Protein AF-A0A9P7K702-F1 (afdb_monomer_lite)

Secondary structure (DSSP, 8-state):
---------------------PPPB-BGGGTTBPPGGGPEEPTTSBEESSHHHHBGGGT--BS-B---SPPPPTT-S----TTSS--PPTTTTSSS----S-SSEEEEEEEEE-TTS-EEESSTTHHHHHHHHHHHHHHH-TT-EEEEEEE-GGGG--SSTTTTT---TTHHHHHHHSHHHHHHHHHHHHHHHHHTT-SEEEEE-TTTT-GGGT--TTHHHHHHHHHHHHHHHHHHHHHHH-SPPPEEEEEEESSHHHHTTS-HHHHHHHSSEEEEE---

Radius of gyration: 26.75 Å; chains: 1; bounding box: 120×47×66 Å

Structure (mmCIF, N/CA/C/O backbone):
data_AF-A0A9P7K702-F1
#
_entry.id   AF-A0A9P7K702-F1
#
loop_
_atom_site.group_PDB
_atom_site.id
_atom_site.type_symbol
_atom_site.label_atom_id
_atom_site.label_alt_id
_atom_site.label_comp_id
_atom_site.label_asym_id
_atom_site.label_entity_id
_atom_site.label_seq_id
_atom_site.pdbx_PDB_ins_code
_atom_site.Cartn_x
_atom_site.Cartn_y
_atom_site.Cartn_z
_atom_site.occupancy
_atom_site.B_iso_or_equiv
_atom_site.auth_seq_id
_atom_site.auth_comp_id
_atom_site.auth_asym_id
_atom_site.auth_atom_id
_atom_site.pdbx_PDB_model_num
ATOM 1 N N . MET A 1 1 ? 81.700 21.783 -41.328 1.00 36.28 1 MET A N 1
ATOM 2 C CA . MET A 1 1 ? 81.036 23.041 -41.747 1.00 36.28 1 MET A CA 1
ATOM 3 C C . MET A 1 1 ? 79.582 22.697 -42.066 1.00 36.28 1 MET A C 1
ATOM 5 O O . MET A 1 1 ? 79.366 21.960 -43.009 1.00 36.28 1 MET A O 1
ATOM 9 N N . MET A 1 2 ? 78.640 22.872 -41.128 1.00 37.50 2 MET A N 1
ATOM 10 C CA . MET A 1 2 ? 77.772 24.065 -40.973 1.00 37.50 2 MET A CA 1
ATOM 11 C C . MET A 1 2 ? 76.868 24.235 -42.215 1.00 37.50 2 MET A C 1
ATOM 13 O O . MET A 1 2 ? 77.395 24.458 -43.297 1.00 37.50 2 MET A O 1
ATOM 17 N N . LYS A 1 3 ? 75.534 24.097 -42.151 1.00 35.38 3 LYS A N 1
ATOM 18 C CA . LYS A 1 3 ? 74.563 25.032 -41.534 1.00 35.38 3 LYS A CA 1
ATOM 19 C C . LYS A 1 3 ? 73.167 24.363 -41.419 1.00 35.38 3 LYS A C 1
ATOM 21 O O . LYS A 1 3 ? 72.758 23.684 -42.350 1.00 35.38 3 LYS A O 1
ATOM 26 N N . SER A 1 4 ? 72.535 24.406 -40.236 1.00 37.56 4 SER A N 1
ATOM 27 C CA . SER A 1 4 ? 71.317 25.198 -39.897 1.00 37.56 4 SER A CA 1
ATOM 28 C C . SER A 1 4 ? 70.013 24.641 -40.505 1.00 37.56 4 SER A C 1
ATOM 30 O O . SER A 1 4 ? 69.822 24.718 -41.708 1.00 37.56 4 SER A O 1
ATOM 32 N N . LEU A 1 5 ? 69.156 23.918 -39.770 1.00 42.66 5 LEU A N 1
ATOM 33 C CA . LEU A 1 5 ? 68.220 24.356 -38.710 1.00 42.66 5 LEU A CA 1
ATOM 34 C C . LEU A 1 5 ? 67.201 25.400 -39.211 1.00 42.66 5 LEU A C 1
ATOM 36 O O . LEU A 1 5 ? 67.592 26.540 -39.405 1.00 42.66 5 LEU A O 1
ATOM 40 N N . PHE A 1 6 ? 65.938 24.996 -39.414 1.00 36.97 6 PHE A N 1
ATOM 41 C CA . PHE A 1 6 ? 64.703 25.661 -38.946 1.00 36.97 6 PHE A CA 1
ATOM 42 C C . PHE A 1 6 ? 63.485 24.821 -39.380 1.00 36.97 6 PHE A C 1
ATOM 44 O O . PHE A 1 6 ? 63.024 24.884 -40.517 1.00 36.97 6 PHE A O 1
ATOM 51 N N . ALA A 1 7 ? 62.992 23.989 -38.459 1.00 39.09 7 ALA A N 1
ATOM 52 C CA . ALA A 1 7 ? 61.723 23.284 -38.592 1.00 39.09 7 ALA A CA 1
ATOM 53 C C . ALA A 1 7 ? 60.578 24.235 -38.217 1.00 39.09 7 ALA A C 1
ATOM 55 O O . ALA A 1 7 ? 60.608 24.876 -37.166 1.00 39.09 7 ALA A O 1
ATOM 56 N N . VAL A 1 8 ? 59.575 24.318 -39.087 1.00 39.53 8 VAL A N 1
ATOM 57 C CA . VAL A 1 8 ? 58.324 25.044 -38.858 1.00 39.53 8 VAL A CA 1
ATOM 58 C C . VAL A 1 8 ? 57.513 24.271 -37.818 1.00 39.53 8 VAL A C 1
ATOM 60 O O . VAL A 1 8 ? 56.942 23.224 -38.115 1.00 39.53 8 VAL A O 1
ATOM 63 N N . ILE A 1 9 ? 57.485 24.765 -36.580 1.00 39.78 9 ILE A N 1
ATOM 64 C CA . ILE A 1 9 ? 56.605 24.252 -35.526 1.00 39.78 9 ILE A CA 1
ATOM 65 C C . ILE A 1 9 ? 55.215 24.846 -35.766 1.00 39.78 9 ILE A C 1
ATOM 67 O O . ILE A 1 9 ? 54.954 26.001 -35.435 1.00 39.78 9 ILE A O 1
ATOM 71 N N . TYR A 1 10 ? 54.319 24.054 -36.355 1.00 38.09 10 TYR A N 1
ATOM 72 C CA . TYR A 1 10 ? 52.887 24.338 -36.351 1.00 38.09 10 TYR A CA 1
ATOM 73 C C . TYR A 1 10 ? 52.336 23.906 -34.986 1.00 38.09 10 TYR A C 1
ATOM 75 O O . TYR A 1 10 ? 52.160 22.720 -34.710 1.00 38.09 10 TYR A O 1
ATOM 83 N N . LEU A 1 11 ? 52.121 24.874 -34.096 1.00 37.69 11 LEU A N 1
ATOM 84 C CA . LEU A 1 11 ? 51.461 24.668 -32.809 1.00 37.69 11 LEU A CA 1
ATOM 85 C C . LEU A 1 11 ? 49.967 24.403 -33.063 1.00 37.69 11 LEU A C 1
ATOM 87 O O . LEU A 1 11 ? 49.148 25.318 -33.074 1.00 37.69 11 LEU A O 1
ATOM 91 N N . LEU A 1 12 ? 49.600 23.137 -33.281 1.00 41.53 12 LEU A N 1
ATOM 92 C CA . LEU A 1 12 ? 48.217 22.690 -33.128 1.00 41.53 12 LEU A CA 1
ATOM 93 C C . LEU A 1 12 ? 47.910 22.647 -31.631 1.00 41.53 12 LEU A C 1
ATOM 95 O O . LEU A 1 12 ? 48.104 21.637 -30.956 1.00 41.53 12 LEU A O 1
ATOM 99 N N . ALA A 1 13 ? 47.447 23.778 -31.104 1.00 45.06 13 ALA A N 1
ATOM 100 C CA . ALA A 1 13 ? 46.747 23.808 -29.836 1.00 45.06 13 ALA A CA 1
ATOM 101 C C . ALA A 1 13 ? 45.477 22.959 -29.988 1.00 45.06 13 ALA A C 1
ATOM 103 O O . ALA A 1 13 ? 44.459 23.420 -30.502 1.00 45.06 13 ALA A O 1
ATOM 104 N N . VAL A 1 14 ? 45.542 21.696 -29.561 1.00 51.34 14 VAL A N 1
ATOM 105 C CA . VAL A 1 14 ? 44.352 20.877 -29.329 1.00 51.34 14 VAL A CA 1
ATOM 106 C C . VAL A 1 14 ? 43.670 21.467 -28.101 1.00 51.34 14 VAL A C 1
ATOM 108 O O . VAL A 1 14 ? 43.872 21.030 -26.969 1.00 51.34 14 VAL A O 1
ATOM 111 N N . GLY A 1 15 ? 42.893 22.525 -28.323 1.00 42.03 15 GLY A N 1
ATOM 112 C CA . GLY A 1 15 ? 41.894 22.952 -27.368 1.00 42.03 15 GLY A CA 1
ATOM 113 C C . GLY A 1 15 ? 40.990 21.755 -27.125 1.00 42.03 15 GLY A C 1
ATOM 114 O O . GLY A 1 15 ? 40.284 21.310 -28.029 1.0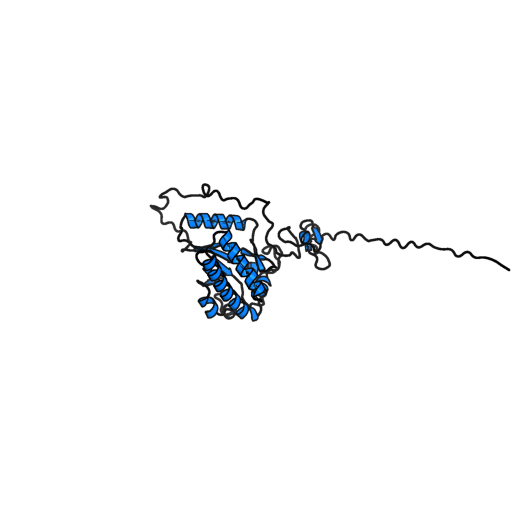0 42.03 15 GLY A O 1
ATOM 115 N N . ARG A 1 16 ? 41.023 21.201 -25.910 1.00 46.41 16 ARG A N 1
ATOM 116 C CA . ARG A 1 16 ? 39.915 20.389 -25.422 1.00 46.41 16 ARG A CA 1
ATOM 117 C C . ARG A 1 16 ? 38.706 21.313 -25.409 1.00 46.41 16 ARG A C 1
ATOM 119 O O . ARG A 1 16 ? 38.486 22.038 -24.444 1.00 46.41 16 ARG A O 1
ATOM 126 N N . VAL A 1 17 ? 37.947 21.307 -26.499 1.00 40.53 17 VAL A N 1
ATOM 127 C CA . VAL A 1 17 ? 36.558 21.738 -26.470 1.00 40.53 17 VAL A CA 1
ATOM 128 C C . VAL A 1 17 ? 35.892 20.753 -25.522 1.00 40.53 17 VAL A C 1
ATOM 130 O O . VAL A 1 17 ? 35.558 19.630 -25.893 1.00 40.53 17 VAL A O 1
ATOM 133 N N . VAL A 1 18 ? 35.779 21.144 -24.255 1.00 42.91 18 VAL A N 1
ATOM 134 C CA . VAL A 1 18 ? 34.755 20.585 -23.388 1.00 42.91 18 VAL A CA 1
ATOM 135 C C . VAL A 1 18 ? 33.464 21.019 -24.060 1.00 42.91 18 VAL A C 1
ATOM 137 O O . VAL A 1 18 ? 33.027 22.156 -23.904 1.00 42.91 18 VAL A O 1
ATOM 140 N N . LEU A 1 19 ? 32.913 20.148 -24.908 1.00 41.84 19 LEU A N 1
ATOM 141 C CA . LEU A 1 19 ? 31.523 20.250 -25.306 1.00 41.84 19 LEU A CA 1
ATOM 142 C C . LEU A 1 19 ? 30.761 20.175 -23.989 1.00 41.84 19 LEU A C 1
ATOM 144 O O . LEU A 1 19 ? 30.583 19.093 -23.433 1.00 41.84 19 LEU A O 1
ATOM 148 N N . ALA A 1 20 ? 30.390 21.333 -23.444 1.00 41.97 20 ALA A N 1
ATOM 149 C CA . ALA A 1 20 ? 29.333 21.399 -22.463 1.00 41.97 20 ALA A CA 1
ATOM 150 C C . ALA A 1 20 ? 28.152 20.711 -23.145 1.00 41.97 20 ALA A C 1
ATOM 152 O O . ALA A 1 20 ? 27.605 21.242 -24.114 1.00 41.97 20 ALA A O 1
ATOM 153 N N . GLN A 1 21 ? 27.854 19.473 -22.741 1.00 52.69 21 GLN A N 1
ATOM 154 C CA . GLN A 1 21 ? 26.647 18.796 -23.181 1.00 52.69 21 GLN A CA 1
ATOM 155 C C . GLN A 1 21 ? 25.519 19.764 -22.864 1.00 52.69 21 GLN A C 1
ATOM 157 O O . GLN A 1 21 ? 25.286 20.077 -21.696 1.00 52.69 21 GLN A O 1
ATOM 162 N N . ILE A 1 22 ? 24.882 20.296 -23.909 1.00 55.50 22 ILE A N 1
ATOM 163 C CA . ILE A 1 22 ? 23.642 21.043 -23.754 1.00 55.50 22 ILE A CA 1
ATOM 164 C C . ILE A 1 22 ? 22.759 20.124 -22.911 1.00 55.50 22 ILE A C 1
ATOM 166 O O . ILE A 1 22 ? 22.589 18.966 -23.314 1.00 55.50 22 ILE A O 1
ATOM 170 N N . PRO A 1 23 ? 22.290 20.560 -21.728 1.00 60.66 23 PRO A N 1
ATOM 171 C CA . PRO A 1 23 ? 21.460 19.706 -20.901 1.00 60.66 23 PRO A CA 1
ATOM 172 C C . PRO A 1 23 ? 20.298 19.249 -21.777 1.00 60.66 23 PRO A C 1
ATOM 174 O O . PRO A 1 23 ? 19.576 20.079 -22.333 1.00 60.66 23 PRO A O 1
ATOM 177 N N . ALA A 1 24 ? 20.212 17.935 -22.006 1.00 82.06 24 ALA A N 1
ATOM 178 C CA . ALA A 1 24 ? 19.225 17.383 -22.915 1.00 82.06 24 ALA A CA 1
ATOM 179 C C . ALA A 1 24 ? 17.845 17.806 -22.401 1.00 82.06 24 ALA A C 1
ATOM 181 O O . ALA A 1 24 ? 17.517 17.570 -21.234 1.00 82.06 24 ALA A O 1
ATOM 182 N N . ILE A 1 25 ? 17.090 18.505 -23.251 1.00 92.19 25 ILE A N 1
ATOM 183 C CA . ILE A 1 25 ? 15.742 18.949 -22.909 1.00 92.19 25 ILE A CA 1
ATOM 184 C C . ILE A 1 25 ? 14.807 17.761 -23.120 1.00 92.19 25 ILE A C 1
ATOM 186 O O . ILE A 1 25 ? 14.909 17.050 -24.120 1.00 92.19 25 ILE A O 1
ATOM 190 N N . CYS A 1 26 ? 13.913 17.534 -22.170 1.00 93.31 26 CYS A N 1
ATOM 191 C CA . CYS A 1 26 ? 13.022 16.384 -22.132 1.00 93.31 26 CYS A CA 1
ATOM 192 C C . CYS A 1 26 ? 11.606 16.790 -21.716 1.00 93.31 26 CYS A C 1
ATOM 194 O O . CYS A 1 26 ? 11.340 17.944 -21.375 1.00 93.31 26 CYS A O 1
ATOM 196 N N . GLY A 1 27 ? 10.694 15.820 -21.732 1.00 90.88 27 GLY A N 1
ATOM 197 C CA . GLY A 1 27 ? 9.346 15.992 -21.203 1.00 90.88 27 GLY A CA 1
ATOM 198 C C . GLY A 1 27 ? 8.515 16.973 -22.026 1.00 90.88 27 GLY A C 1
ATOM 199 O O . GLY A 1 27 ? 8.713 17.126 -23.233 1.00 90.88 27 GLY A O 1
ATOM 200 N N . SER A 1 28 ? 7.559 17.635 -21.383 1.00 91.31 28 SER A N 1
ATOM 201 C CA . SER A 1 28 ? 6.633 18.584 -22.015 1.00 91.31 28 SER A CA 1
ATOM 202 C C . SER A 1 28 ? 7.352 19.733 -22.731 1.00 91.31 28 SER A C 1
ATOM 204 O O . SER A 1 28 ? 6.930 20.148 -23.811 1.00 91.31 28 SER A O 1
ATOM 206 N N . GLN A 1 29 ? 8.501 20.161 -22.204 1.00 93.62 29 GLN A N 1
ATOM 207 C CA . GLN A 1 29 ? 9.376 21.177 -22.789 1.00 93.62 29 GLN A CA 1
ATOM 208 C C . GLN A 1 29 ? 10.023 20.718 -24.110 1.00 93.62 29 GLN A C 1
ATOM 210 O O . GLN A 1 29 ? 10.477 21.549 -24.894 1.00 93.62 29 GLN A O 1
ATOM 215 N N . ALA A 1 30 ? 10.022 19.411 -24.390 1.00 92.38 30 ALA A N 1
ATOM 216 C CA . ALA A 1 30 ? 10.542 18.801 -25.611 1.00 92.38 30 ALA A CA 1
ATOM 217 C C . ALA A 1 30 ? 9.539 17.832 -26.269 1.00 92.38 30 ALA A C 1
ATOM 219 O O . ALA A 1 30 ? 9.931 16.790 -26.790 1.00 92.38 30 ALA A O 1
ATOM 220 N N . LYS A 1 31 ? 8.234 18.155 -26.260 1.00 90.12 31 LYS A N 1
ATOM 221 C CA . LYS A 1 31 ? 7.170 17.352 -26.910 1.00 90.12 31 LYS A CA 1
ATOM 222 C C . LYS A 1 31 ? 7.142 15.875 -26.471 1.00 90.12 31 LYS A C 1
ATOM 224 O O . LYS A 1 31 ? 6.836 14.992 -27.265 1.00 90.12 31 LYS A O 1
ATOM 229 N N . GLY A 1 32 ? 7.474 15.610 -25.211 1.00 86.31 32 GLY A N 1
ATOM 230 C CA . GLY A 1 32 ? 7.523 14.266 -24.636 1.00 86.31 32 GLY A CA 1
ATOM 231 C C . GLY A 1 32 ? 8.829 13.508 -24.888 1.00 86.31 32 GLY A C 1
ATOM 232 O O . GLY A 1 32 ? 8.873 12.307 -24.638 1.00 86.31 32 GLY A O 1
ATOM 233 N N . ALA A 1 33 ? 9.891 14.164 -25.372 1.00 90.94 33 ALA A N 1
ATOM 234 C CA . ALA A 1 33 ? 11.181 13.508 -25.573 1.00 90.94 33 ALA A CA 1
ATOM 235 C C . ALA A 1 33 ? 11.726 12.909 -24.264 1.00 90.94 33 ALA A C 1
ATOM 237 O O . ALA A 1 33 ? 11.723 13.558 -23.214 1.00 90.94 33 ALA A O 1
ATOM 238 N N . LEU A 1 34 ? 12.223 11.673 -24.346 1.00 89.75 34 LEU A N 1
ATOM 239 C CA . LEU A 1 34 ? 12.889 10.996 -23.237 1.00 89.75 34 LEU A CA 1
ATOM 240 C C . LEU A 1 34 ? 14.355 11.410 -23.151 1.00 89.75 34 LEU A C 1
ATOM 242 O O . LEU A 1 34 ? 15.011 11.681 -24.157 1.00 89.75 34 LEU A O 1
ATOM 246 N N . CYS A 1 35 ? 14.894 11.365 -21.940 1.00 91.56 35 CYS A N 1
ATOM 247 C CA . CYS A 1 35 ? 16.314 11.580 -21.732 1.00 91.56 35 CYS A CA 1
ATOM 248 C C . CYS A 1 35 ? 17.180 10.451 -22.317 1.00 91.56 35 CYS A C 1
ATOM 250 O O . CYS A 1 35 ? 16.772 9.283 -22.306 1.00 91.56 35 CYS A O 1
ATOM 252 N N . PRO A 1 36 ? 18.401 10.749 -22.789 1.00 90.56 36 PRO A N 1
ATOM 253 C CA . PRO A 1 36 ? 19.360 9.719 -23.175 1.00 90.56 36 PRO A CA 1
ATOM 254 C C . PRO A 1 36 ? 19.826 8.906 -21.953 1.00 90.56 36 PRO A C 1
ATOM 256 O O . PRO A 1 36 ? 19.727 9.354 -20.812 1.00 90.56 36 PRO A O 1
ATOM 259 N N . GLY A 1 37 ? 20.336 7.693 -22.185 1.00 88.31 37 GLY A N 1
ATOM 260 C CA . GLY A 1 37 ? 21.028 6.906 -21.152 1.00 88.31 37 GLY A CA 1
ATOM 261 C C . GLY A 1 37 ? 20.189 6.526 -19.926 1.00 88.31 37 GLY A C 1
ATOM 262 O O . GLY A 1 37 ? 20.729 6.475 -18.828 1.00 88.31 37 GLY A O 1
ATOM 263 N N . ASN A 1 38 ? 18.881 6.292 -20.087 1.00 85.69 38 ASN A N 1
ATOM 264 C CA . ASN A 1 38 ? 17.972 5.936 -18.984 1.00 85.69 38 ASN A CA 1
ATOM 265 C C . ASN A 1 38 ? 17.878 6.969 -17.848 1.00 85.69 38 ASN A C 1
ATOM 267 O O . ASN A 1 38 ? 17.397 6.648 -16.768 1.00 85.69 38 ASN A O 1
ATOM 271 N N . GLN A 1 39 ? 18.258 8.222 -18.109 1.00 93.00 39 GLN A N 1
ATOM 272 C CA . GLN A 1 39 ? 18.113 9.312 -17.145 1.00 93.00 39 GLN A CA 1
ATOM 273 C C . GLN A 1 39 ? 16.644 9.714 -16.950 1.00 93.00 39 GLN A C 1
ATOM 275 O O . GLN A 1 39 ? 15.806 9.504 -17.835 1.00 93.00 39 GLN A O 1
ATOM 280 N N . CYS A 1 40 ? 16.362 10.325 -15.804 1.00 92.88 40 CYS A N 1
ATOM 281 C CA . CYS A 1 40 ? 15.061 10.879 -15.457 1.00 92.88 40 CYS A CA 1
ATOM 282 C C . CYS A 1 40 ? 14.882 12.262 -16.080 1.00 92.88 40 CYS A C 1
ATOM 284 O O . CYS A 1 40 ? 15.855 12.998 -16.272 1.00 92.88 40 CYS A O 1
ATOM 286 N N . CYS A 1 41 ? 13.631 12.631 -16.347 1.00 93.56 41 CYS A N 1
ATOM 287 C CA . CYS A 1 41 ? 13.281 13.979 -16.778 1.00 93.56 41 CYS A CA 1
ATOM 288 C C . CYS A 1 41 ? 12.704 14.779 -15.608 1.00 93.56 41 CYS A C 1
ATOM 290 O O . CYS A 1 41 ? 11.634 14.440 -15.109 1.00 93.56 41 CYS A O 1
ATOM 292 N N . SER A 1 42 ? 13.378 15.852 -15.190 1.00 93.44 42 SER A N 1
ATOM 293 C CA . SER A 1 42 ? 12.900 16.718 -14.103 1.00 93.44 42 SER A CA 1
ATOM 294 C C . SER A 1 42 ? 11.635 17.488 -14.485 1.00 93.44 42 SER A C 1
ATOM 296 O O . SER A 1 42 ? 11.320 17.641 -15.666 1.00 93.44 42 SER A O 1
ATOM 298 N N . GLN A 1 43 ? 10.954 18.083 -13.500 1.00 92.12 43 GLN A N 1
ATOM 299 C CA . GLN A 1 43 ? 9.789 18.956 -13.731 1.00 92.12 43 GLN A CA 1
ATOM 300 C C . GLN A 1 43 ? 10.066 20.145 -14.668 1.00 92.12 43 GLN A C 1
ATOM 302 O O . GLN A 1 43 ? 9.156 20.678 -15.300 1.00 92.12 43 GLN A O 1
ATOM 307 N N . PHE A 1 44 ? 11.333 20.555 -14.768 1.00 93.56 44 PHE A N 1
ATOM 308 C CA . PHE A 1 44 ? 11.773 21.688 -15.579 1.00 93.56 44 PHE A CA 1
ATOM 309 C C . PHE A 1 44 ? 12.201 21.285 -16.998 1.00 93.56 44 PHE A C 1
ATOM 311 O O . PHE A 1 44 ? 12.577 22.149 -17.784 1.00 93.56 44 PHE A O 1
ATOM 318 N N . GLY A 1 45 ? 12.130 19.994 -17.339 1.00 94.19 45 GLY A N 1
ATOM 319 C CA . GLY A 1 45 ? 12.475 19.495 -18.669 1.00 94.19 45 GLY A CA 1
ATOM 320 C C . GLY A 1 45 ? 13.970 19.292 -18.872 1.00 94.19 45 GLY A C 1
ATOM 321 O O . GLY A 1 45 ? 14.443 19.404 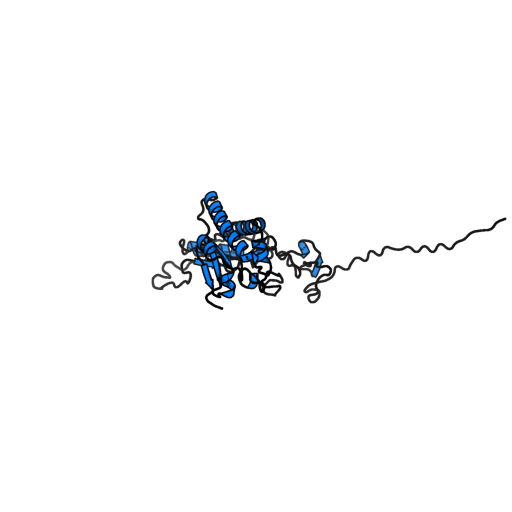-19.995 1.00 94.19 45 GLY A O 1
ATOM 322 N N . TYR A 1 46 ? 14.715 18.997 -17.804 1.00 94.75 46 TYR A N 1
ATOM 323 C CA . TYR A 1 46 ? 16.142 18.673 -17.878 1.00 94.75 46 TYR A CA 1
ATOM 324 C C . TYR A 1 46 ? 16.403 17.225 -17.496 1.00 94.75 46 TYR A C 1
ATOM 326 O O . TYR A 1 46 ? 15.757 16.706 -16.583 1.00 94.75 46 TYR A O 1
ATOM 334 N N . CYS A 1 47 ? 17.383 16.614 -18.155 1.00 95.00 47 CYS A N 1
ATOM 335 C CA . CYS A 1 47 ? 17.823 15.252 -17.888 1.00 95.00 47 CYS A CA 1
ATOM 336 C C . CYS A 1 47 ? 18.841 15.152 -16.752 1.00 95.00 47 CYS A C 1
ATOM 338 O O . CYS A 1 47 ? 19.774 15.951 -16.676 1.00 95.00 47 CYS A O 1
ATOM 340 N N . GLY A 1 48 ? 18.680 14.142 -15.895 1.00 94.06 48 GLY A N 1
ATOM 341 C CA . GLY A 1 48 ? 19.603 13.862 -14.798 1.00 94.06 48 GLY A CA 1
ATOM 342 C C . GLY A 1 48 ? 19.274 12.571 -14.054 1.00 94.06 48 GLY A C 1
ATOM 343 O O . GLY A 1 48 ? 18.279 11.905 -14.331 1.00 94.06 48 GLY A O 1
ATOM 344 N N . THR A 1 49 ? 20.143 12.194 -13.119 1.00 93.44 49 THR A N 1
ATOM 345 C CA . THR A 1 49 ? 20.033 10.943 -12.341 1.00 93.44 49 THR A CA 1
ATOM 346 C C . THR A 1 49 ? 19.893 11.180 -10.841 1.00 93.44 49 THR A C 1
ATOM 348 O O . THR A 1 49 ? 19.840 10.224 -10.071 1.00 93.44 49 THR A O 1
ATOM 351 N N . THR A 1 50 ? 19.905 12.437 -10.395 1.00 93.06 50 THR A N 1
ATOM 352 C CA . THR A 1 50 ? 19.778 12.770 -8.974 1.00 93.06 50 THR A CA 1
ATOM 353 C C . THR A 1 50 ? 18.307 12.851 -8.568 1.00 93.06 50 THR A C 1
ATOM 355 O O . THR A 1 50 ? 17.402 12.878 -9.406 1.00 93.06 50 THR A O 1
ATOM 358 N N . LYS A 1 51 ? 18.048 12.885 -7.257 1.00 91.38 51 LYS A N 1
ATOM 359 C CA . LYS A 1 51 ? 16.689 12.902 -6.698 1.00 91.38 51 LYS A CA 1
ATOM 360 C C . LYS A 1 51 ? 15.848 14.061 -7.240 1.00 91.38 51 LYS A C 1
ATOM 362 O O . LYS A 1 51 ? 14.680 13.871 -7.546 1.00 91.38 51 LYS A O 1
ATOM 367 N N . GLU A 1 52 ? 16.459 15.221 -7.457 1.00 90.12 52 GLU A N 1
ATOM 368 C CA . GLU A 1 52 ? 15.815 16.430 -7.987 1.00 90.12 52 GLU A CA 1
ATOM 369 C C . GLU A 1 52 ? 15.242 16.239 -9.400 1.00 90.12 52 GLU A C 1
ATOM 371 O O . GLU A 1 52 ? 14.344 16.970 -9.815 1.00 90.12 52 GLU A O 1
ATOM 376 N N . PHE A 1 53 ? 15.753 15.247 -10.131 1.00 92.56 53 PHE A N 1
ATOM 377 C CA . PHE A 1 53 ? 15.309 14.893 -11.474 1.00 92.56 53 PHE A CA 1
ATOM 378 C C . PHE A 1 53 ? 14.360 13.703 -11.469 1.00 92.56 53 PHE A C 1
ATOM 380 O O . PHE A 1 53 ? 13.487 13.626 -12.328 1.00 92.56 53 PHE A O 1
ATOM 387 N N . CYS A 1 54 ? 14.564 12.775 -10.535 1.00 91.31 54 CYS A N 1
ATOM 388 C CA . CYS A 1 54 ? 13.931 11.467 -10.568 1.00 91.31 54 CYS A CA 1
ATOM 389 C C . CYS A 1 54 ? 12.711 11.335 -9.661 1.00 91.31 54 CYS A C 1
ATOM 391 O O . CYS A 1 54 ? 11.845 10.535 -9.980 1.00 91.31 54 CYS A O 1
ATOM 393 N N . LEU A 1 55 ? 12.611 12.064 -8.548 1.00 90.25 55 LEU A N 1
ATOM 394 C CA . LEU A 1 55 ? 11.526 11.828 -7.593 1.00 90.25 55 LEU A CA 1
ATOM 395 C C . LEU A 1 55 ? 10.168 12.272 -8.150 1.00 90.25 55 LEU A C 1
ATOM 397 O O . LEU A 1 55 ? 10.014 13.384 -8.668 1.00 90.25 55 LEU A O 1
ATOM 401 N N . THR A 1 56 ? 9.170 11.407 -7.993 1.00 87.62 56 THR A N 1
ATOM 402 C CA . THR A 1 56 ? 7.771 11.697 -8.340 1.00 87.62 56 THR A CA 1
ATOM 403 C C . THR A 1 56 ? 7.248 12.854 -7.493 1.00 87.62 56 THR A C 1
ATOM 405 O O . THR A 1 56 ? 6.601 13.770 -8.009 1.00 87.62 56 THR A O 1
ATOM 408 N N . SER A 1 57 ? 7.663 12.911 -6.227 1.00 86.19 57 SER A N 1
ATOM 409 C CA . SER A 1 57 ? 7.368 14.010 -5.312 1.00 86.19 57 SER A CA 1
ATOM 410 C C . SER A 1 57 ? 7.942 15.362 -5.769 1.00 86.19 57 SER A C 1
ATOM 412 O O . SER A 1 57 ? 7.424 16.427 -5.424 1.00 86.19 57 SER A O 1
ATOM 414 N N . LEU A 1 58 ? 8.969 15.345 -6.623 1.00 87.19 58 LEU A N 1
ATOM 415 C CA . LEU A 1 58 ? 9.566 16.529 -7.247 1.00 87.19 58 LEU A CA 1
ATOM 416 C C . LEU A 1 58 ? 9.082 16.749 -8.688 1.00 87.19 58 LEU A C 1
ATOM 418 O O . LEU A 1 58 ? 9.692 17.515 -9.436 1.00 87.19 58 LEU A O 1
ATOM 422 N N . ARG A 1 59 ? 7.944 16.135 -9.047 1.00 87.56 59 ARG A N 1
ATOM 423 C CA . ARG A 1 59 ? 7.242 16.280 -10.332 1.00 87.56 59 ARG A CA 1
ATOM 424 C C . ARG A 1 59 ? 8.092 15.858 -11.530 1.00 87.56 59 ARG A C 1
ATOM 426 O O . ARG A 1 59 ? 8.068 16.504 -12.579 1.00 87.56 59 ARG A O 1
ATOM 433 N N . CYS A 1 60 ? 8.854 14.781 -11.367 1.00 90.38 60 CYS A N 1
ATOM 434 C CA . CYS A 1 60 ? 9.501 14.116 -12.488 1.00 90.38 60 CYS A CA 1
ATOM 435 C C . CYS A 1 60 ? 8.481 13.792 -13.604 1.00 90.38 60 CYS A C 1
ATOM 437 O O . CYS A 1 60 ? 7.332 13.450 -13.337 1.00 90.38 60 CYS A O 1
ATOM 439 N N . GLN A 1 61 ? 8.902 13.938 -14.863 1.00 88.50 61 GLN A N 1
ATOM 440 C CA . GLN A 1 61 ? 8.052 13.789 -16.051 1.00 88.50 61 GLN A CA 1
ATOM 441 C C . GLN A 1 61 ? 8.188 12.423 -16.743 1.00 88.50 61 GLN A C 1
ATOM 443 O O . GLN A 1 61 ? 7.286 12.020 -17.472 1.00 88.50 61 GLN A O 1
ATOM 448 N N . SER A 1 62 ? 9.315 11.722 -16.583 1.00 87.50 62 SER A N 1
ATOM 449 C CA . SER A 1 62 ? 9.530 10.396 -17.184 1.00 87.50 62 SER A CA 1
ATOM 450 C C . SER A 1 62 ? 10.686 9.658 -16.516 1.00 87.50 62 SER A C 1
ATOM 452 O O . SER A 1 62 ? 11.686 10.301 -16.183 1.00 87.50 62 SER A O 1
ATOM 454 N N . ARG A 1 63 ? 10.593 8.319 -16.441 1.00 86.56 63 ARG A N 1
ATOM 455 C CA . ARG A 1 63 ? 11.570 7.440 -15.761 1.00 86.56 63 ARG A CA 1
ATOM 456 C C . ARG A 1 63 ? 11.770 7.837 -14.300 1.00 86.56 63 ARG A C 1
ATOM 458 O O . ARG A 1 63 ? 12.891 7.968 -13.822 1.00 86.56 63 ARG A O 1
ATOM 465 N N . CYS A 1 64 ? 10.656 8.105 -13.641 1.00 87.56 64 CYS A N 1
ATOM 466 C CA . CYS A 1 64 ? 10.637 8.610 -12.285 1.00 87.56 64 CYS A CA 1
ATOM 467 C C . CYS A 1 64 ? 10.825 7.482 -11.284 1.00 87.56 64 CYS A C 1
ATOM 469 O O . CYS A 1 64 ? 10.388 6.363 -11.525 1.00 87.56 64 CYS A O 1
ATOM 471 N N . ILE A 1 65 ? 11.442 7.828 -10.162 1.00 88.88 65 ILE A N 1
ATOM 472 C CA . ILE A 1 65 ? 11.450 7.032 -8.950 1.00 88.88 65 ILE A CA 1
ATOM 473 C C . ILE A 1 65 ? 10.179 7.382 -8.185 1.00 88.88 65 ILE A C 1
ATOM 475 O O . ILE A 1 65 ? 9.980 8.548 -7.817 1.00 88.88 65 ILE A O 1
ATOM 479 N N . ASN A 1 66 ? 9.305 6.403 -7.957 1.00 87.00 66 ASN A N 1
ATOM 480 C CA . ASN A 1 66 ? 8.119 6.651 -7.144 1.00 87.00 66 ASN A CA 1
ATOM 481 C C . ASN A 1 66 ? 8.467 6.705 -5.653 1.00 87.00 66 ASN A C 1
ATOM 483 O O . ASN A 1 66 ? 8.829 5.694 -5.051 1.00 87.00 66 ASN A O 1
ATOM 487 N N . ASP A 1 67 ? 8.310 7.886 -5.063 1.00 87.69 67 ASP A N 1
ATOM 488 C CA . ASP A 1 67 ? 8.440 8.170 -3.634 1.00 87.69 67 ASP A CA 1
ATOM 489 C C . ASP A 1 67 ? 7.166 8.795 -3.035 1.00 87.69 67 ASP A C 1
ATOM 491 O O . ASP A 1 67 ? 7.180 9.257 -1.894 1.00 87.69 67 ASP A O 1
ATOM 495 N N . GLY A 1 68 ? 6.064 8.772 -3.790 1.00 84.62 68 GLY A N 1
ATOM 496 C CA . GLY A 1 68 ? 4.794 9.396 -3.439 1.00 84.62 68 GLY A CA 1
ATOM 497 C C . GLY A 1 68 ? 4.550 10.733 -4.152 1.00 84.62 68 GLY A C 1
ATOM 498 O O . GLY A 1 68 ? 5.430 11.270 -4.831 1.00 84.62 68 GLY A O 1
ATOM 499 N N . PRO A 1 69 ? 3.331 11.282 -4.030 1.00 80.44 69 PRO A N 1
ATOM 500 C CA . PRO A 1 69 ? 2.964 12.554 -4.629 1.00 80.44 69 PRO A CA 1
ATOM 501 C C . PRO A 1 69 ? 3.748 13.705 -3.982 1.00 80.44 69 PRO A C 1
ATOM 503 O O . PRO A 1 69 ? 4.281 13.561 -2.877 1.00 80.44 69 PRO A O 1
ATOM 506 N N . PRO A 1 70 ? 3.818 14.875 -4.645 1.00 76.62 70 PRO A N 1
ATOM 507 C CA . PRO A 1 70 ? 4.526 16.028 -4.112 1.00 76.62 70 PRO A CA 1
ATOM 508 C C . PRO A 1 70 ? 4.096 16.367 -2.685 1.00 76.62 70 PRO A C 1
ATOM 510 O O . PRO A 1 70 ? 2.889 16.442 -2.426 1.00 76.62 70 PRO A O 1
ATOM 513 N N . PRO A 1 71 ? 5.053 16.595 -1.763 1.00 66.06 71 PRO A N 1
ATOM 514 C CA . PRO A 1 71 ? 4.716 16.940 -0.399 1.00 66.06 71 PRO A CA 1
ATOM 515 C C . PRO A 1 71 ? 3.909 18.234 -0.401 1.00 66.06 71 PRO A C 1
ATOM 517 O O . PRO A 1 71 ? 4.160 19.159 -1.186 1.00 66.06 71 PRO A O 1
ATOM 520 N N . LYS A 1 72 ? 2.954 18.322 0.524 1.00 63.62 72 LYS A N 1
ATOM 521 C CA . LYS A 1 72 ? 2.363 19.613 0.861 1.00 63.62 72 LYS A CA 1
ATOM 522 C C . LYS A 1 72 ? 3.455 20.564 1.361 1.00 63.62 72 LYS A C 1
ATOM 524 O O . LYS A 1 72 ? 4.550 20.139 1.744 1.00 63.62 72 LYS A O 1
ATOM 529 N N . LYS A 1 73 ? 3.180 21.867 1.342 1.00 61.88 73 LYS A N 1
ATOM 530 C CA . LYS A 1 73 ? 4.161 22.842 1.824 1.00 61.88 73 LYS A CA 1
ATOM 531 C C . LYS A 1 73 ? 4.426 22.577 3.325 1.00 61.88 73 LYS A C 1
ATOM 533 O O . LYS A 1 73 ? 3.563 22.032 4.017 1.00 61.88 73 LYS A O 1
ATOM 538 N N . PRO A 1 74 ? 5.630 22.881 3.847 1.00 44.94 74 PRO A N 1
ATOM 539 C CA . PRO A 1 74 ? 5.954 22.614 5.249 1.00 44.94 74 PRO A CA 1
ATOM 540 C C . PRO A 1 74 ? 4.927 23.254 6.201 1.00 44.94 74 PRO A C 1
ATOM 542 O O . PRO A 1 74 ? 4.742 24.468 6.160 1.00 44.94 74 PRO A O 1
ATOM 545 N N . GLY A 1 75 ? 4.275 22.436 7.043 1.00 59.75 75 GLY A N 1
ATOM 546 C CA . GLY A 1 75 ? 3.210 22.857 7.975 1.00 59.75 75 GLY A CA 1
ATOM 547 C C . GLY A 1 75 ? 1.826 22.221 7.751 1.00 59.75 75 GLY A C 1
ATOM 548 O O . GLY A 1 75 ? 0.929 22.432 8.562 1.00 59.75 75 GLY A O 1
ATOM 549 N N . ASP A 1 76 ? 1.650 21.407 6.707 1.00 59.69 76 ASP A N 1
ATOM 550 C CA . ASP A 1 76 ? 0.319 21.088 6.164 1.00 59.69 76 ASP A CA 1
ATOM 551 C C . ASP A 1 76 ? -0.227 19.666 6.461 1.00 59.69 76 ASP A C 1
ATOM 553 O O . ASP A 1 76 ? -0.852 19.037 5.602 1.00 59.69 76 ASP A O 1
ATOM 557 N N . ILE A 1 77 ? -0.105 19.161 7.693 1.00 58.69 77 ILE A N 1
ATOM 558 C CA . ILE A 1 77 ? -1.235 18.383 8.242 1.00 58.69 77 ILE A CA 1
ATOM 559 C C . ILE A 1 77 ? -1.955 19.351 9.176 1.00 58.69 77 ILE A C 1
ATOM 561 O O . ILE A 1 77 ? -1.505 19.530 10.310 1.00 58.69 77 ILE A O 1
ATOM 565 N N . PRO A 1 78 ? -3.024 20.030 8.715 1.00 57.25 78 PRO A N 1
ATOM 566 C CA . PRO A 1 78 ? -3.794 20.896 9.587 1.00 57.25 78 PRO A CA 1
ATOM 567 C C . PRO A 1 78 ? -4.237 20.084 10.799 1.00 57.25 78 PRO A C 1
ATOM 569 O O . PRO A 1 78 ? -4.769 18.982 10.648 1.00 57.25 78 PRO A O 1
ATOM 572 N N . VAL A 1 79 ? -4.065 20.632 12.002 1.00 67.62 79 VAL A N 1
ATOM 573 C CA . VAL A 1 79 ? -4.896 20.197 13.125 1.00 67.62 79 VAL A CA 1
ATOM 574 C C . VAL A 1 79 ? -6.329 20.424 12.663 1.00 67.62 79 VAL A C 1
ATOM 576 O O . VAL A 1 79 ? -6.748 21.563 12.448 1.00 67.62 79 VAL A O 1
ATOM 579 N N . ILE A 1 80 ? -7.047 19.337 12.396 1.00 67.62 80 ILE A N 1
ATOM 580 C CA . ILE A 1 80 ? -8.416 19.424 11.905 1.00 67.62 80 ILE A CA 1
ATOM 581 C C . ILE A 1 80 ? -9.232 20.026 13.041 1.00 67.62 80 ILE A C 1
ATOM 583 O O . ILE A 1 80 ? -9.398 19.408 14.090 1.00 67.62 80 ILE A O 1
ATOM 587 N N . ASP A 1 81 ? -9.726 21.244 12.835 1.00 73.88 81 ASP A N 1
ATOM 588 C CA . ASP A 1 81 ? -10.694 21.857 13.732 1.00 73.88 81 ASP A CA 1
ATOM 589 C C . ASP A 1 81 ? -12.030 21.126 13.573 1.00 73.88 81 ASP A C 1
ATOM 591 O O . ASP A 1 81 ? -12.858 21.432 12.711 1.00 73.88 81 ASP A O 1
ATOM 595 N N . GLU A 1 82 ? -12.236 20.110 14.403 1.00 72.00 82 GLU A N 1
ATOM 596 C CA . GLU A 1 82 ? -13.412 19.251 14.330 1.00 72.00 82 GLU A CA 1
ATOM 597 C C . GLU A 1 82 ? -14.714 19.964 14.753 1.00 72.00 82 GLU A C 1
ATOM 599 O O . GLU A 1 82 ? -15.798 19.367 14.685 1.00 72.00 82 GLU A O 1
ATOM 604 N N . SER A 1 83 ? -14.646 21.227 15.200 1.00 72.56 83 SER A N 1
ATOM 605 C CA . SER A 1 83 ? -15.831 22.077 15.377 1.00 72.56 83 SER A CA 1
ATOM 606 C C . SER A 1 83 ? -16.447 22.491 14.036 1.00 72.56 83 SER A C 1
ATOM 608 O O . SER A 1 83 ? -17.653 22.712 13.962 1.00 72.56 83 SER A O 1
ATOM 610 N N . LYS A 1 84 ? -15.641 22.518 12.966 1.00 69.31 84 LYS A N 1
ATOM 611 C CA . LYS A 1 84 ? -16.054 22.887 11.603 1.00 69.31 84 LYS A CA 1
ATOM 612 C C . LYS A 1 84 ? -16.541 21.708 10.765 1.00 69.31 84 LYS A C 1
ATOM 614 O O . LYS A 1 84 ? -17.017 21.910 9.650 1.00 69.31 84 LYS A O 1
ATOM 619 N N . LEU A 1 85 ? -16.418 20.478 11.266 1.00 70.56 85 LEU A N 1
ATOM 620 C CA . LEU A 1 85 ? -17.003 19.313 10.606 1.00 70.56 85 LEU A CA 1
ATOM 621 C C . LEU A 1 85 ? -18.530 19.424 10.651 1.00 70.56 85 LEU A C 1
ATOM 623 O O . LEU A 1 85 ? -19.099 19.684 11.711 1.00 70.56 85 LEU A O 1
ATOM 627 N N . PHE A 1 86 ? -19.192 19.208 9.510 1.00 72.12 86 PHE A N 1
ATOM 628 C CA . PHE A 1 86 ? -20.652 19.235 9.432 1.00 72.12 86 PHE A CA 1
ATOM 629 C C . PHE A 1 86 ? -21.257 18.241 10.428 1.00 72.12 86 PHE A C 1
ATOM 631 O O . PHE A 1 86 ? -20.928 17.049 10.422 1.00 72.12 86 PHE A O 1
ATOM 638 N N . ARG A 1 87 ? -22.167 18.748 11.263 1.00 68.81 87 ARG A N 1
ATOM 639 C CA . ARG A 1 87 ? -22.984 17.952 12.175 1.00 68.81 87 ARG A CA 1
ATOM 640 C C . ARG A 1 87 ? -24.450 18.179 11.829 1.00 68.81 87 ARG A C 1
ATOM 642 O O . ARG A 1 87 ? -24.891 19.330 11.854 1.00 68.81 87 ARG A O 1
ATOM 649 N N . PRO A 1 88 ? -25.216 17.124 11.526 1.00 67.75 88 PRO A N 1
ATOM 650 C CA . PRO A 1 88 ? -26.656 17.274 11.417 1.00 67.75 88 PRO A CA 1
ATOM 651 C C . PRO A 1 88 ? -27.231 17.713 12.782 1.00 67.75 88 PRO A C 1
ATOM 653 O O . PRO A 1 88 ? -26.738 17.256 13.818 1.00 67.75 88 PRO A O 1
ATOM 656 N N . PRO A 1 89 ? -28.257 18.586 12.816 1.00 79.94 89 PRO A N 1
ATOM 657 C CA . PRO A 1 89 ? -28.947 18.962 14.050 1.00 79.94 89 PRO A CA 1
ATOM 658 C C . PRO A 1 89 ? -29.388 17.752 14.886 1.00 79.94 89 PRO A C 1
ATOM 660 O O . PRO A 1 89 ? -29.733 16.696 14.343 1.00 79.94 89 PRO A O 1
ATOM 663 N N . ALA A 1 90 ? -29.434 17.907 16.210 1.00 74.81 90 ALA A N 1
ATOM 664 C CA . ALA A 1 90 ? -29.953 16.866 17.092 1.00 74.81 90 ALA A CA 1
ATOM 665 C C . ALA A 1 90 ? -31.382 16.478 16.670 1.00 74.81 90 ALA A C 1
ATOM 667 O O . ALA A 1 90 ? -32.234 17.335 16.445 1.00 74.81 90 ALA A O 1
ATOM 668 N N . GLY A 1 91 ? -31.627 15.179 16.515 1.00 71.00 91 GLY A N 1
ATOM 669 C CA . GLY A 1 91 ? -32.924 14.664 16.083 1.00 71.00 91 GLY A CA 1
ATOM 670 C C . GLY A 1 91 ? -33.216 14.734 14.580 1.00 71.00 91 GLY A C 1
ATOM 671 O O . GLY A 1 91 ? -34.312 14.353 14.174 1.00 71.00 91 GLY A O 1
ATOM 672 N N . THR A 1 92 ? -32.245 15.124 13.738 1.00 70.19 92 THR A N 1
ATOM 673 C CA . THR A 1 92 ? -32.365 15.103 12.257 1.00 70.19 92 THR A CA 1
ATOM 674 C C . THR A 1 92 ? -32.867 13.761 11.710 1.00 70.19 92 THR A C 1
ATOM 676 O O . THR A 1 92 ? -33.528 13.715 10.671 1.00 70.19 92 THR A O 1
ATOM 679 N N . PHE A 1 93 ? -32.585 12.667 12.420 1.00 63.44 93 PHE A N 1
ATOM 680 C CA . PHE A 1 93 ? -32.957 11.307 12.032 1.00 63.44 93 PHE A CA 1
ATOM 681 C C . PHE A 1 93 ? -34.098 10.714 12.878 1.00 63.44 93 PHE A C 1
ATOM 683 O O . PHE A 1 93 ? -34.407 9.541 12.733 1.00 63.44 93 PHE A O 1
ATOM 690 N N . ASN A 1 94 ? -34.772 11.494 13.732 1.00 74.94 94 ASN A N 1
ATOM 691 C CA . ASN A 1 94 ? -35.819 10.966 14.624 1.00 74.94 94 ASN A CA 1
ATOM 692 C C . ASN A 1 94 ? -37.060 10.448 13.876 1.00 74.94 94 ASN A C 1
ATOM 694 O O . ASN A 1 94 ? -37.755 9.570 14.376 1.00 74.94 94 ASN A O 1
ATOM 698 N N . SER A 1 95 ? -37.342 10.983 12.684 1.00 65.75 95 SER A N 1
ATOM 699 C CA . SER A 1 95 ? -38.460 10.576 11.814 1.00 65.75 95 SER A CA 1
ATOM 700 C C . SER A 1 95 ? -38.005 10.032 10.455 1.00 65.75 95 SER A C 1
ATOM 702 O O . SER A 1 95 ? -38.827 9.749 9.585 1.00 65.75 95 SER A O 1
ATOM 704 N N . LYS A 1 96 ? -36.690 9.885 10.256 1.00 54.91 96 LYS A N 1
ATOM 705 C CA . LYS A 1 96 ? -36.080 9.384 9.021 1.00 54.91 96 LYS A CA 1
ATOM 706 C C . LYS A 1 96 ? -35.272 8.139 9.350 1.00 54.91 96 LYS A C 1
ATOM 708 O O . LYS A 1 96 ? -34.483 8.156 10.284 1.00 54.91 96 LYS A O 1
ATOM 713 N N . LYS A 1 97 ? -35.371 7.080 8.549 1.00 50.84 97 LYS A N 1
ATOM 714 C CA . LYS A 1 97 ? -34.331 6.045 8.576 1.00 50.84 97 LYS A CA 1
ATOM 715 C C . LYS A 1 97 ? -33.108 6.614 7.860 1.00 50.84 97 LYS A C 1
ATOM 717 O O . LYS A 1 97 ? -33.156 6.818 6.651 1.00 50.84 97 LYS A O 1
ATOM 722 N N . LEU A 1 98 ? -32.039 6.917 8.596 1.00 48.41 98 LEU A N 1
ATOM 723 C CA . LEU A 1 98 ? -30.736 7.155 7.979 1.00 48.41 98 LEU A CA 1
ATOM 724 C C . LEU A 1 98 ? -30.305 5.847 7.306 1.00 48.41 98 LEU A C 1
ATOM 726 O O . LEU A 1 98 ? -29.946 4.893 7.988 1.00 48.41 98 LEU A O 1
ATOM 730 N N . ILE A 1 99 ? -30.361 5.799 5.978 1.00 45.69 99 ILE A N 1
ATOM 731 C CA . ILE A 1 99 ? -29.684 4.768 5.189 1.00 45.69 99 ILE A CA 1
ATOM 732 C C . ILE A 1 99 ? -28.370 5.397 4.729 1.00 45.69 99 ILE A C 1
ATOM 734 O O . ILE A 1 99 ? -28.270 5.941 3.635 1.00 45.69 99 ILE A O 1
ATOM 738 N N . GLY A 1 100 ? -27.381 5.410 5.620 1.00 47.06 100 GLY A N 1
ATOM 739 C CA . GLY A 1 100 ? -25.987 5.546 5.216 1.00 47.06 100 GLY A CA 1
ATOM 740 C C . GLY A 1 100 ? -25.475 4.142 4.930 1.00 47.06 100 GLY A C 1
ATOM 741 O O . GLY A 1 100 ? -25.505 3.304 5.829 1.00 47.06 100 GLY A O 1
ATOM 742 N N . TYR A 1 101 ? -25.059 3.849 3.699 1.00 42.47 101 TYR A N 1
ATOM 743 C CA . TYR A 1 101 ? -24.436 2.561 3.405 1.00 42.47 101 TYR A CA 1
ATOM 744 C C . TYR A 1 101 ? -22.981 2.585 3.882 1.00 42.47 101 TYR A C 1
ATOM 746 O O . TYR A 1 101 ? -22.067 2.880 3.127 1.00 42.47 101 TYR A O 1
ATOM 754 N N . PHE A 1 102 ? -22.795 2.296 5.163 1.00 53.00 102 PHE A N 1
ATOM 755 C CA . PHE A 1 102 ? -21.564 1.753 5.723 1.00 53.00 102 PHE A CA 1
ATOM 756 C C . PHE A 1 102 ? -22.055 0.685 6.691 1.00 53.00 102 PHE A C 1
ATOM 758 O O . PHE A 1 102 ? -22.512 1.008 7.784 1.00 53.00 102 PHE A O 1
ATOM 765 N N . SER A 1 103 ? -22.086 -0.580 6.265 1.00 47.78 103 SER A N 1
ATOM 766 C CA . SER A 1 103 ? -22.739 -1.678 7.006 1.00 47.78 103 SER A CA 1
ATOM 767 C C . SER A 1 103 ? -22.195 -1.888 8.430 1.00 47.78 103 SER A C 1
ATOM 769 O O . SER A 1 103 ? -22.807 -2.603 9.216 1.00 47.78 103 SER A O 1
ATOM 771 N N . ASN A 1 104 ? -21.062 -1.250 8.736 1.00 59.53 104 ASN A N 1
ATOM 772 C CA . ASN A 1 104 ? -20.248 -1.226 9.958 1.00 59.53 104 ASN A CA 1
ATOM 773 C C . ASN A 1 104 ? -18.798 -0.828 9.611 1.00 59.53 104 ASN A C 1
ATOM 775 O O . ASN A 1 104 ? -17.995 -0.600 10.515 1.00 59.53 104 ASN A O 1
ATOM 779 N N . TRP A 1 105 ? -18.473 -0.754 8.315 1.00 64.00 105 TRP A N 1
ATOM 780 C CA . TRP A 1 105 ? -17.142 -0.456 7.812 1.00 64.00 105 TRP A CA 1
ATOM 781 C C . TRP A 1 105 ? -17.130 0.639 6.737 1.00 64.00 105 TRP A C 1
ATOM 783 O O . TRP A 1 105 ? -18.113 0.813 6.013 1.00 64.00 105 TRP A O 1
ATOM 793 N N . ALA A 1 106 ? -16.017 1.359 6.615 1.00 77.75 106 ALA A N 1
ATOM 794 C CA . ALA A 1 106 ? -15.732 2.240 5.486 1.00 77.75 106 ALA A CA 1
ATOM 795 C C . ALA A 1 106 ? -14.297 2.019 4.995 1.00 77.75 106 ALA A C 1
ATOM 797 O O . ALA A 1 106 ? -13.369 1.940 5.801 1.00 77.75 106 ALA A O 1
ATOM 798 N N . GLN A 1 107 ? -14.121 1.950 3.680 1.00 76.56 107 GLN A N 1
ATOM 799 C CA . GLN A 1 107 ? -12.827 1.739 3.041 1.00 76.56 107 GLN A CA 1
ATOM 800 C C . GLN A 1 107 ? -12.420 3.013 2.298 1.00 76.56 107 GLN A C 1
ATOM 802 O O . GLN A 1 107 ? -13.257 3.615 1.625 1.00 76.56 107 GLN A O 1
ATOM 807 N N . TYR A 1 108 ? -11.161 3.434 2.437 1.00 84.69 108 TYR A N 1
ATOM 808 C CA . TYR A 1 108 ? -10.559 4.504 1.638 1.00 84.69 108 TYR A CA 1
ATOM 809 C C . TYR A 1 108 ? -9.745 3.897 0.480 1.00 84.69 108 TYR A C 1
ATOM 811 O O . TYR A 1 108 ? -8.606 3.467 0.705 1.00 84.69 108 TYR A O 1
ATOM 819 N N . PRO A 1 109 ? -10.319 3.818 -0.733 1.00 80.12 109 PRO A N 1
ATOM 820 C CA . PRO A 1 109 ? -9.605 3.447 -1.949 1.00 80.12 109 PRO A CA 1
ATOM 821 C C . PRO A 1 109 ? -9.015 4.705 -2.625 1.00 80.12 109 PRO A C 1
ATOM 823 O O . PRO A 1 109 ? -9.751 5.639 -2.930 1.00 80.12 109 PRO A O 1
ATOM 826 N N . PHE A 1 110 ? -7.710 4.815 -2.873 1.00 88.75 110 PHE A N 1
ATOM 827 C CA . PHE A 1 110 ? -6.625 3.868 -2.593 1.00 88.75 110 PHE A CA 1
ATOM 828 C C . PHE A 1 110 ? -5.386 4.590 -2.060 1.00 88.75 110 PHE A C 1
ATOM 830 O O . PHE A 1 110 ? -5.136 5.753 -2.361 1.00 88.75 110 PHE A O 1
ATOM 837 N N . VAL A 1 111 ? -4.582 3.857 -1.296 1.00 92.19 111 VAL A N 1
ATOM 838 C CA . VAL A 1 111 ? -3.200 4.192 -0.948 1.00 92.19 111 VAL A CA 1
ATOM 839 C C . VAL A 1 111 ? -2.280 3.412 -1.885 1.00 92.19 111 VAL A C 1
ATOM 841 O O . VAL A 1 111 ? -2.564 2.274 -2.252 1.00 92.19 111 VAL A O 1
ATOM 844 N N . PHE A 1 112 ? -1.178 4.024 -2.305 1.00 92.81 112 PHE A N 1
ATOM 845 C CA . PHE A 1 112 ? -0.242 3.443 -3.266 1.00 92.81 112 PHE A CA 1
ATOM 846 C C . PHE A 1 112 ? 1.040 2.982 -2.560 1.00 92.81 112 PHE A C 1
ATOM 848 O O . PHE A 1 112 ? 1.185 3.092 -1.343 1.00 92.81 112 PHE A O 1
ATOM 855 N N . MET A 1 113 ? 1.985 2.431 -3.315 1.00 94.00 113 MET A N 1
ATOM 856 C CA . MET A 1 113 ? 3.284 1.960 -2.830 1.00 94.00 113 MET A CA 1
ATOM 857 C C . MET A 1 113 ? 4.409 2.639 -3.608 1.00 94.00 113 MET A C 1
ATOM 859 O O . MET A 1 113 ? 4.329 2.793 -4.823 1.00 94.00 113 MET A O 1
ATOM 863 N N . ALA A 1 114 ? 5.463 3.032 -2.907 1.00 92.94 114 ALA A N 1
ATOM 864 C CA . ALA A 1 114 ? 6.696 3.554 -3.479 1.00 92.94 114 ALA A CA 1
ATOM 865 C C . ALA A 1 114 ? 7.683 2.427 -3.830 1.00 92.94 114 ALA A C 1
ATOM 867 O O . ALA A 1 114 ? 7.560 1.293 -3.367 1.00 92.94 114 ALA A O 1
ATOM 868 N N . GLU A 1 115 ? 8.720 2.743 -4.607 1.00 91.19 115 GLU A N 1
ATOM 869 C CA . GLU A 1 115 ? 9.730 1.762 -5.050 1.00 91.19 115 GLU A CA 1
ATOM 870 C C . GLU A 1 115 ? 10.552 1.142 -3.914 1.00 91.19 115 GLU A C 1
ATOM 872 O O . GLU A 1 115 ? 11.156 0.077 -4.071 1.00 91.19 115 GLU A O 1
ATOM 877 N N . ASN A 1 116 ? 10.584 1.816 -2.765 1.00 93.25 116 ASN A N 1
ATOM 878 C CA . ASN A 1 116 ? 11.189 1.326 -1.530 1.00 93.25 116 ASN A CA 1
ATOM 879 C C . ASN A 1 116 ? 10.265 0.361 -0.755 1.00 93.25 116 ASN A C 1
ATOM 881 O O . ASN A 1 116 ? 10.628 -0.058 0.342 1.00 93.25 116 ASN A O 1
ATOM 885 N N . ASN A 1 117 ? 9.113 -0.011 -1.322 1.00 96.44 117 ASN A N 1
ATOM 886 C CA . ASN A 1 117 ? 8.077 -0.877 -0.756 1.00 96.44 117 ASN A CA 1
ATOM 887 C C . ASN A 1 117 ? 7.259 -0.257 0.388 1.00 96.44 117 ASN A C 1
ATOM 889 O O . ASN A 1 117 ? 6.507 -0.974 1.040 1.00 96.44 117 ASN A O 1
ATOM 893 N N . SER A 1 118 ? 7.382 1.045 0.668 1.00 96.62 118 SER A N 1
ATOM 894 C CA . SER A 1 118 ? 6.522 1.703 1.659 1.00 96.62 118 SER A CA 1
ATOM 895 C C . SER A 1 118 ? 5.224 2.204 1.038 1.00 96.62 118 SER A C 1
ATOM 897 O O . SER A 1 118 ? 5.234 2.654 -0.107 1.00 96.62 118 SER A O 1
ATOM 899 N N . VAL A 1 119 ? 4.134 2.213 1.804 1.00 95.56 119 VAL A N 1
ATOM 900 C CA . VAL A 1 119 ? 2.904 2.891 1.384 1.00 95.56 119 VAL A CA 1
ATOM 901 C C . VAL A 1 119 ? 3.096 4.405 1.294 1.00 95.56 119 VAL A C 1
ATOM 903 O O . VAL A 1 119 ? 3.782 5.011 2.122 1.00 95.56 119 VAL A O 1
ATOM 906 N N . VAL A 1 120 ? 2.477 5.004 0.285 1.00 92.00 120 VAL A N 1
ATOM 907 C CA . VAL A 1 120 ? 2.483 6.436 -0.018 1.00 92.00 120 VAL A CA 1
ATOM 908 C C . VAL A 1 120 ? 1.070 6.877 -0.402 1.00 92.00 120 VAL A C 1
ATOM 910 O O . VAL A 1 120 ? 0.299 6.055 -0.898 1.00 92.00 120 VAL A O 1
ATOM 913 N N . PRO A 1 121 ? 0.704 8.153 -0.191 1.00 89.25 121 PRO A N 1
ATOM 914 C CA . PRO A 1 121 ? -0.576 8.646 -0.685 1.00 89.25 121 PRO A CA 1
ATOM 915 C C . PRO A 1 121 ? -0.676 8.460 -2.205 1.00 89.25 121 PRO A C 1
ATOM 917 O O . PRO A 1 121 ? 0.351 8.469 -2.883 1.00 89.25 121 PRO A O 1
ATOM 920 N N . HIS A 1 122 ? -1.881 8.318 -2.751 1.00 84.88 122 HIS A N 1
ATOM 921 C CA . HIS A 1 122 ? -2.070 8.427 -4.196 1.00 84.88 122 HIS A CA 1
ATOM 922 C C . HIS A 1 122 ? -2.006 9.908 -4.602 1.00 84.88 122 HIS A C 1
ATOM 924 O O . HIS A 1 122 ? -1.319 10.275 -5.560 1.00 84.88 122 HIS A O 1
ATOM 930 N N . GLU A 1 123 ? -2.694 10.777 -3.866 1.00 81.88 123 GLU A N 1
ATOM 931 C CA . GLU A 1 123 ? -2.762 12.215 -4.095 1.00 81.88 123 GLU A CA 1
ATOM 932 C C . GLU A 1 123 ? -2.223 13.006 -2.896 1.00 81.88 123 GLU A C 1
ATOM 934 O O . GLU A 1 123 ? -2.247 12.581 -1.741 1.00 81.88 123 GLU A O 1
ATOM 939 N N . PHE A 1 124 ? -1.726 14.217 -3.152 1.00 80.25 124 PHE A N 1
ATOM 940 C CA . PHE A 1 124 ? -1.056 15.045 -2.139 1.00 80.25 124 PHE A CA 1
ATOM 941 C C . PHE A 1 124 ? -1.933 15.386 -0.914 1.00 80.25 124 PHE A C 1
ATOM 943 O O . PHE A 1 124 ? -1.417 15.797 0.126 1.00 80.25 124 PHE A O 1
ATOM 950 N N . ASN A 1 125 ? -3.257 15.291 -1.034 1.00 79.44 125 ASN A N 1
ATOM 951 C CA . ASN A 1 125 ? -4.243 15.619 -0.006 1.00 79.44 125 ASN A CA 1
ATOM 952 C C . ASN A 1 125 ? -4.841 14.394 0.704 1.00 79.44 125 ASN A C 1
ATOM 954 O O . ASN A 1 125 ? -5.542 14.599 1.700 1.00 79.44 125 ASN A O 1
ATOM 958 N N . ASP A 1 126 ? -4.524 13.166 0.286 1.00 86.38 126 ASP A N 1
ATOM 959 C CA . ASP A 1 126 ? -5.122 11.939 0.832 1.00 86.38 126 ASP A CA 1
ATOM 960 C C . ASP A 1 126 ? -4.913 11.787 2.331 1.00 86.38 126 ASP A C 1
ATOM 962 O O . ASP A 1 126 ? -5.816 11.354 3.040 1.00 86.38 126 ASP A O 1
ATOM 966 N N . GLU A 1 127 ? -3.746 12.172 2.848 1.00 87.38 127 GLU A N 1
ATOM 967 C CA . GLU A 1 127 ? -3.461 12.053 4.281 1.00 87.38 127 GLU A CA 1
ATOM 968 C C . GLU A 1 127 ? -4.409 12.914 5.127 1.00 87.38 127 GLU A C 1
ATOM 970 O O . GLU A 1 127 ? -4.930 12.469 6.149 1.00 87.38 127 GLU A O 1
ATOM 975 N N . GLU A 1 128 ? -4.680 14.145 4.683 1.00 84.44 128 GLU A N 1
ATOM 976 C CA . GLU A 1 128 ? -5.619 15.034 5.372 1.00 84.44 128 GLU A CA 1
ATOM 977 C C . GLU A 1 128 ? -7.055 14.541 5.210 1.00 84.44 128 GLU A C 1
ATOM 979 O O . GLU A 1 128 ? -7.806 14.525 6.184 1.00 84.44 128 GLU A O 1
ATOM 984 N N . LEU A 1 129 ? -7.442 14.135 3.999 1.00 85.12 129 LEU A N 1
ATOM 985 C CA . LEU A 1 129 ? -8.788 13.636 3.731 1.00 85.12 129 LEU A CA 1
ATOM 986 C C . LEU A 1 129 ? -9.080 12.362 4.525 1.00 85.12 129 LEU A C 1
ATOM 988 O O . LEU A 1 129 ? -10.138 12.275 5.144 1.00 85.12 129 LEU A O 1
ATOM 992 N N . SER A 1 130 ? -8.122 11.439 4.589 1.00 89.75 130 SER A N 1
ATOM 993 C CA . SER A 1 130 ? -8.196 10.212 5.384 1.00 89.75 130 SER A CA 1
ATOM 994 C C . SER A 1 130 ? -8.405 10.519 6.863 1.00 89.75 130 SER A C 1
ATOM 996 O O . SER A 1 130 ? -9.356 10.032 7.470 1.00 89.75 130 SER A O 1
ATOM 998 N N . LEU A 1 131 ? -7.573 11.393 7.443 1.00 89.62 131 LEU A N 1
ATOM 999 C CA . LEU A 1 131 ? -7.691 11.741 8.858 1.00 89.62 131 LEU A CA 1
ATOM 1000 C C . LEU A 1 131 ? -9.011 12.471 9.160 1.00 89.62 131 LEU A C 1
ATOM 1002 O O . LEU A 1 131 ? -9.652 12.203 10.175 1.00 89.62 131 LEU A O 1
ATOM 1006 N N . ARG A 1 132 ? -9.456 13.373 8.272 1.00 86.75 132 ARG A N 1
ATOM 1007 C CA . ARG A 1 132 ? -10.760 14.056 8.390 1.00 86.75 132 ARG A CA 1
ATOM 1008 C C . ARG A 1 132 ? -11.918 13.072 8.327 1.00 86.75 132 ARG A C 1
ATOM 1010 O O . ARG A 1 132 ? -12.847 13.193 9.124 1.00 86.75 132 ARG A O 1
ATOM 1017 N N . MET A 1 133 ? -11.861 12.128 7.392 1.00 88.19 133 MET A N 1
ATOM 1018 C CA . MET A 1 133 ? -12.869 11.091 7.217 1.00 88.19 133 MET A CA 1
ATOM 1019 C C . MET A 1 133 ? -12.966 10.219 8.469 1.00 88.19 133 MET A C 1
ATOM 1021 O O . MET A 1 133 ? -14.054 10.103 9.026 1.00 88.19 133 MET A O 1
ATOM 1025 N N . ASN A 1 134 ? -11.843 9.681 8.952 1.00 89.81 134 ASN A N 1
ATOM 1026 C CA . ASN A 1 134 ? -11.813 8.811 10.128 1.00 89.81 134 ASN A CA 1
ATOM 1027 C C . ASN A 1 134 ? -12.359 9.529 11.367 1.00 89.81 134 ASN A C 1
ATOM 1029 O O . ASN A 1 134 ? -13.327 9.068 11.971 1.00 89.81 134 ASN A O 1
ATOM 1033 N N . LYS A 1 135 ? -11.871 10.745 11.654 1.00 88.88 135 LYS A N 1
ATOM 1034 C CA . LYS A 1 135 ? -12.394 11.573 12.755 1.00 88.88 135 LYS A CA 1
ATOM 1035 C C . LYS A 1 135 ? -13.895 11.808 12.655 1.00 88.88 135 LYS A C 1
ATOM 1037 O O . LYS A 1 135 ? -14.598 11.750 13.663 1.00 88.88 135 LYS A O 1
ATOM 1042 N N . TRP A 1 136 ? -14.398 12.102 11.460 1.00 85.50 136 TRP A N 1
ATOM 1043 C CA . TRP A 1 136 ? -15.821 12.339 11.253 1.00 85.50 136 TRP A CA 1
ATOM 1044 C C . TRP A 1 136 ? -16.651 11.066 11.470 1.00 85.50 136 TRP A C 1
ATOM 1046 O O . TRP A 1 136 ? -17.630 11.109 12.216 1.00 85.50 136 TRP A O 1
ATOM 1056 N N . ILE A 1 137 ? -16.231 9.934 10.897 1.00 84.56 137 ILE A N 1
ATOM 1057 C CA . ILE A 1 137 ? -16.916 8.640 11.027 1.00 84.56 137 ILE A CA 1
ATOM 1058 C C . ILE A 1 137 ? -16.950 8.189 12.490 1.00 84.56 137 ILE A C 1
ATOM 1060 O O . ILE A 1 137 ? -18.032 7.929 13.018 1.00 84.56 137 ILE A O 1
ATOM 1064 N N . HIS A 1 138 ? -15.803 8.155 13.174 1.00 85.88 138 HIS A N 1
ATOM 1065 C CA . HIS A 1 138 ? -15.721 7.663 14.553 1.00 85.88 138 HIS A CA 1
ATOM 1066 C C . HIS A 1 138 ? -16.457 8.557 15.552 1.00 85.88 138 HIS A C 1
ATOM 1068 O O . HIS A 1 138 ? -16.961 8.067 16.559 1.00 85.88 138 HIS A O 1
ATOM 1074 N N . ARG A 1 139 ? -16.584 9.863 15.280 1.00 84.06 139 ARG A N 1
ATOM 1075 C CA . ARG A 1 139 ? -17.421 10.769 16.088 1.00 84.06 139 ARG A CA 1
ATOM 1076 C C . ARG A 1 139 ? -18.910 10.512 15.916 1.00 84.06 139 ARG A C 1
ATOM 1078 O O . ARG A 1 139 ? -19.655 10.638 16.884 1.00 84.06 139 ARG A O 1
ATOM 1085 N N . LEU A 1 140 ? -19.348 10.224 14.692 1.00 81.75 140 LEU A N 1
ATOM 1086 C CA . LEU A 1 140 ? -20.751 9.933 14.405 1.00 81.75 140 LEU A CA 1
ATOM 1087 C C . LEU A 1 140 ? -21.159 8.556 14.925 1.00 81.75 140 LEU A C 1
ATOM 1089 O O . LEU A 1 140 ? -22.262 8.399 15.444 1.00 81.75 140 LEU A O 1
ATOM 1093 N N . ASN A 1 141 ? -20.274 7.573 14.782 1.00 79.50 141 ASN A N 1
ATOM 1094 C CA . ASN A 1 141 ? -20.483 6.215 15.249 1.00 79.50 141 ASN A CA 1
ATOM 1095 C C . ASN A 1 141 ? -19.148 5.591 15.697 1.00 79.50 141 ASN A C 1
ATOM 1097 O O . ASN A 1 141 ? -18.422 5.043 14.865 1.00 79.50 141 ASN A O 1
ATOM 1101 N N . PRO A 1 142 ? -18.844 5.601 17.008 1.00 84.12 142 PRO A N 1
ATOM 1102 C CA . PRO A 1 142 ? -17.624 5.000 17.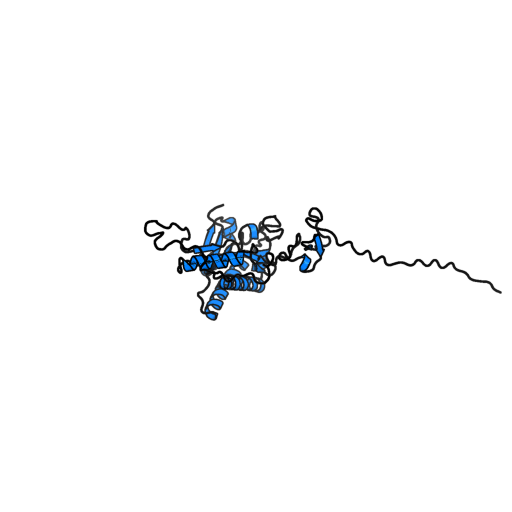553 1.00 84.12 142 PRO A CA 1
ATOM 1103 C C . PRO A 1 142 ? -17.521 3.480 17.367 1.00 84.12 142 PRO A C 1
ATOM 1105 O O . PRO A 1 142 ? -16.470 2.902 17.626 1.00 84.12 142 PRO A O 1
ATOM 1108 N N . SER A 1 143 ? -18.612 2.812 16.978 1.00 82.56 143 SER A N 1
ATOM 1109 C CA . SER A 1 143 ? -18.623 1.380 16.666 1.00 82.56 143 SER A CA 1
ATOM 1110 C C . SER A 1 143 ? -18.312 1.082 15.198 1.00 82.56 143 SER A C 1
ATOM 1112 O O . SER A 1 143 ? -18.184 -0.086 14.847 1.00 82.56 143 SER A O 1
ATOM 1114 N N . CYS A 1 144 ? -18.221 2.105 14.342 1.00 85.31 144 CYS A N 1
ATOM 1115 C CA . CYS A 1 144 ? -17.808 1.944 12.952 1.00 85.31 144 CYS A CA 1
ATOM 1116 C C . CYS A 1 144 ? -16.295 1.717 12.873 1.00 85.31 144 CYS A C 1
ATOM 1118 O O . CYS A 1 144 ? -15.533 2.285 13.653 1.00 85.31 144 CYS A O 1
ATOM 1120 N N . THR A 1 145 ? -15.876 0.913 11.907 1.00 88.31 145 THR A N 1
ATOM 1121 C CA . THR A 1 145 ? -14.476 0.600 11.627 1.00 88.31 145 THR A CA 1
ATOM 1122 C C . THR A 1 145 ? -14.070 1.208 10.292 1.00 88.31 145 THR A C 1
ATOM 1124 O O . THR A 1 145 ? -14.837 1.157 9.332 1.00 88.31 145 THR A O 1
ATOM 1127 N N . THR A 1 146 ? -12.860 1.751 10.187 1.00 93.19 146 THR A N 1
ATOM 1128 C CA . THR A 1 146 ? -12.330 2.220 8.900 1.00 93.19 146 THR A CA 1
ATOM 1129 C C . THR A 1 146 ? -11.050 1.499 8.497 1.00 93.19 146 THR A C 1
ATOM 1131 O O . THR A 1 146 ? -10.198 1.196 9.328 1.00 93.19 146 THR A O 1
ATOM 1134 N N . ALA A 1 147 ? -10.886 1.243 7.203 1.00 94.50 147 ALA A N 1
ATOM 1135 C CA . ALA A 1 147 ? -9.657 0.708 6.626 1.00 94.50 147 ALA A CA 1
ATOM 1136 C C . ALA A 1 147 ? -9.240 1.531 5.405 1.00 94.50 147 ALA A C 1
ATOM 1138 O O . ALA A 1 147 ? -10.061 2.202 4.779 1.00 94.50 147 ALA A O 1
ATOM 1139 N N . PHE A 1 148 ? -7.961 1.481 5.055 1.00 96.06 148 PHE A N 1
ATOM 1140 C CA . PHE A 1 148 ? -7.492 1.933 3.748 1.00 96.06 148 PHE A CA 1
ATOM 1141 C C . PHE A 1 148 ? -7.116 0.717 2.910 1.00 96.06 148 PHE A C 1
ATOM 1143 O O . PHE A 1 148 ? -6.621 -0.271 3.457 1.00 96.06 148 PHE A O 1
ATOM 1150 N N . SER A 1 149 ? -7.306 0.824 1.600 1.00 96.94 149 SER A N 1
ATOM 1151 C CA . SER A 1 149 ? -6.849 -0.192 0.656 1.00 96.94 149 SER A CA 1
ATOM 1152 C C . SER A 1 149 ? -5.540 0.212 0.044 1.00 96.94 149 SER A C 1
ATOM 1154 O O . SER A 1 149 ? -5.405 1.339 -0.430 1.00 96.94 149 SER A O 1
ATOM 1156 N N . VAL A 1 150 ? -4.591 -0.714 0.016 1.00 96.69 150 VAL A N 1
ATOM 1157 C CA . VAL A 1 150 ? -3.398 -0.584 -0.810 1.00 96.69 150 VAL A CA 1
ATOM 1158 C C . VAL A 1 150 ? -3.536 -1.449 -2.047 1.00 96.69 150 VAL A C 1
ATOM 1160 O O . VAL A 1 150 ? -3.637 -2.670 -1.929 1.00 96.69 150 VAL A O 1
ATOM 1163 N N . GLY A 1 151 ? -3.509 -0.809 -3.218 1.00 94.38 151 GLY A N 1
ATOM 1164 C CA . GLY A 1 151 ? -3.633 -1.504 -4.493 1.00 94.38 151 GLY A CA 1
ATOM 1165 C C . GLY A 1 151 ? -4.733 -0.975 -5.399 1.00 94.38 151 GLY A C 1
ATOM 1166 O O . GLY A 1 151 ? -4.783 0.227 -5.667 1.00 94.38 151 GLY A O 1
ATOM 1167 N N . GLY A 1 152 ? -5.557 -1.905 -5.878 1.00 93.38 152 GLY A N 1
ATOM 1168 C CA . GLY A 1 152 ? -6.556 -1.708 -6.918 1.00 93.38 152 GLY A CA 1
ATOM 1169 C C . GLY A 1 152 ? -5.949 -1.760 -8.320 1.00 93.38 152 GLY A C 1
ATOM 1170 O O . GLY A 1 152 ? -4.730 -1.673 -8.498 1.00 93.38 152 GLY A O 1
ATOM 1171 N N . TRP A 1 153 ? -6.814 -1.843 -9.331 1.00 92.19 153 TRP A N 1
ATOM 1172 C CA . TRP A 1 153 ? -6.433 -2.059 -10.731 1.00 92.19 153 TRP A CA 1
ATOM 1173 C C . TRP A 1 153 ? -5.216 -1.244 -11.222 1.00 92.19 153 TRP A C 1
ATOM 1175 O O . TRP A 1 153 ? -4.247 -1.807 -11.744 1.00 92.19 153 TRP A O 1
ATOM 1185 N N . SER A 1 154 ? -5.228 0.080 -11.019 1.00 89.88 154 SER A N 1
ATOM 1186 C CA . SER A 1 154 ? -4.176 1.000 -11.493 1.00 89.88 154 SER A CA 1
ATOM 1187 C C . SER A 1 154 ? -2.802 0.753 -10.858 1.00 89.88 154 SER A C 1
ATOM 1189 O O . SER A 1 154 ? -1.780 1.119 -11.436 1.00 89.88 154 SER A O 1
ATOM 1191 N N . MET A 1 155 ? -2.752 0.130 -9.678 1.00 89.88 155 MET A N 1
ATOM 1192 C CA . MET A 1 155 ? -1.514 -0.211 -8.968 1.00 89.88 155 MET A CA 1
ATOM 1193 C C . MET A 1 155 ? -0.843 -1.479 -9.530 1.00 89.88 155 MET A C 1
ATOM 1195 O O . MET A 1 155 ? 0.197 -1.927 -9.049 1.00 89.88 155 MET A O 1
ATOM 1199 N N . ASN A 1 156 ? -1.424 -2.048 -10.582 1.00 90.56 156 ASN A N 1
ATOM 1200 C CA . ASN A 1 156 ? -0.892 -3.164 -11.349 1.00 90.56 156 ASN A CA 1
ATOM 1201 C C . ASN A 1 156 ? -0.790 -2.827 -12.846 1.00 90.56 156 ASN A C 1
ATOM 1203 O O . ASN A 1 156 ? -0.578 -3.726 -13.660 1.00 90.56 156 ASN A O 1
ATOM 1207 N N . ASP A 1 157 ? -0.942 -1.549 -13.208 1.00 90.69 157 ASP A N 1
ATOM 1208 C CA . ASP A 1 157 ? -0.834 -1.055 -14.578 1.00 90.69 157 ASP A CA 1
ATOM 1209 C C . ASP A 1 157 ? 0.562 -0.493 -14.878 1.00 90.69 157 ASP A C 1
ATOM 1211 O O . ASP A 1 157 ? 1.302 -0.022 -14.007 1.00 90.69 157 ASP A O 1
ATOM 1215 N N . GLY A 1 158 ? 0.914 -0.521 -16.163 1.00 88.25 158 GLY A N 1
ATOM 1216 C CA . GLY A 1 158 ? 2.110 0.138 -16.674 1.00 88.25 158 GLY A CA 1
ATOM 1217 C C . GLY A 1 158 ? 1.972 1.668 -16.741 1.00 88.25 158 GLY A C 1
ATOM 1218 O O . GLY A 1 158 ? 0.934 2.234 -16.387 1.00 88.25 158 GLY A O 1
ATOM 1219 N N . PRO A 1 159 ? 2.998 2.367 -17.262 1.00 85.06 159 PRO A N 1
ATOM 1220 C CA . PRO A 1 159 ? 2.993 3.822 -17.387 1.00 85.06 159 PRO A CA 1
ATOM 1221 C C . PRO A 1 159 ? 1.792 4.345 -18.183 1.00 85.06 159 PRO A C 1
ATOM 1223 O O . PRO A 1 159 ? 1.651 4.089 -19.379 1.00 85.06 159 PRO A O 1
ATOM 1226 N N . SER A 1 160 ? 0.943 5.136 -17.534 1.00 82.50 160 SER A N 1
ATOM 1227 C CA . SER A 1 160 ? -0.215 5.785 -18.141 1.00 82.50 160 SER A CA 1
ATOM 1228 C C . SER A 1 160 ? -0.521 7.119 -17.456 1.00 82.50 160 SER A C 1
ATOM 1230 O O . SER A 1 160 ? 0.083 7.483 -16.444 1.00 82.50 160 SER A O 1
ATOM 1232 N N . LYS A 1 161 ? -1.506 7.858 -17.981 1.00 78.25 161 LYS A N 1
ATOM 1233 C CA . LYS A 1 161 ? -2.017 9.062 -17.305 1.00 78.25 161 LYS A CA 1
ATOM 1234 C C . LYS A 1 161 ? -2.648 8.757 -15.936 1.00 78.25 161 LYS A C 1
ATOM 1236 O O . LYS A 1 161 ? -2.708 9.656 -15.110 1.00 78.25 161 LYS A O 1
ATOM 1241 N N . TYR A 1 162 ? -3.111 7.524 -15.710 1.00 76.25 162 TYR A N 1
ATOM 1242 C CA . TYR A 1 162 ? -3.725 7.097 -14.449 1.00 76.25 162 TYR A CA 1
ATOM 1243 C C . TYR A 1 162 ? -2.677 6.685 -13.409 1.00 76.25 162 TYR A C 1
ATOM 1245 O O . TYR A 1 162 ? -2.928 6.798 -12.218 1.00 76.25 162 TYR A O 1
ATOM 1253 N N . THR A 1 163 ? -1.481 6.283 -13.849 1.00 79.38 163 THR A N 1
ATOM 1254 C CA . THR A 1 163 ? -0.362 5.914 -12.966 1.00 79.38 163 THR A CA 1
ATOM 1255 C C . THR A 1 163 ? 0.652 7.043 -12.773 1.00 79.38 163 THR A C 1
ATOM 1257 O O . THR A 1 163 ? 1.715 6.840 -12.189 1.00 79.38 163 THR A O 1
ATOM 1260 N N . GLY A 1 164 ? 0.376 8.239 -13.306 1.00 73.44 164 GLY A N 1
ATOM 1261 C CA . GLY A 1 164 ? 1.333 9.349 -13.293 1.00 73.44 164 GLY A CA 1
ATOM 1262 C C . GLY A 1 164 ? 2.621 9.053 -14.073 1.00 73.44 164 GLY A C 1
ATOM 1263 O O . GLY A 1 164 ? 3.654 9.653 -13.797 1.00 73.44 164 GLY A O 1
ATOM 1264 N N . GLY A 1 165 ? 2.577 8.117 -15.029 1.00 76.19 165 GLY A N 1
ATOM 1265 C CA . GLY A 1 165 ? 3.743 7.672 -15.797 1.00 76.19 165 GLY A CA 1
ATOM 1266 C C . GLY A 1 165 ? 4.659 6.682 -15.067 1.00 76.19 165 GLY A C 1
ATOM 1267 O O . GLY A 1 165 ? 5.717 6.348 -15.602 1.00 76.19 165 GLY A O 1
ATOM 1268 N N . VAL A 1 166 ? 4.267 6.203 -13.883 1.00 83.31 166 VAL A N 1
ATOM 1269 C CA . VAL A 1 166 ? 4.965 5.140 -13.148 1.00 83.31 166 VAL A CA 1
ATOM 1270 C C . VAL A 1 166 ? 4.529 3.775 -13.682 1.00 83.31 166 VAL A C 1
ATOM 1272 O O . VAL A 1 166 ? 3.362 3.568 -14.017 1.00 83.31 166 VAL A O 1
ATOM 1275 N N . ASP A 1 167 ? 5.478 2.847 -13.782 1.00 88.69 167 ASP A N 1
ATOM 1276 C CA . ASP A 1 167 ? 5.198 1.439 -14.062 1.00 88.69 167 ASP A CA 1
ATOM 1277 C C . ASP A 1 167 ? 4.965 0.702 -12.742 1.00 88.69 167 ASP A C 1
ATOM 1279 O O . ASP A 1 167 ? 5.928 0.355 -12.059 1.00 88.69 167 ASP A O 1
ATOM 1283 N N . TYR A 1 168 ? 3.705 0.491 -12.361 1.00 92.31 168 TYR A N 1
ATOM 1284 C CA . TYR A 1 168 ? 3.369 -0.188 -11.111 1.00 92.31 168 TYR A CA 1
ATOM 1285 C C . TYR A 1 168 ? 3.341 -1.714 -11.234 1.00 92.31 168 TYR A C 1
ATOM 1287 O O . TYR A 1 168 ? 3.343 -2.401 -10.211 1.00 92.31 168 TYR A O 1
ATOM 1295 N N . THR A 1 169 ? 3.415 -2.261 -12.453 1.00 92.69 169 THR A N 1
ATOM 1296 C CA . THR A 1 169 ? 3.323 -3.709 -12.701 1.00 92.69 169 THR A CA 1
ATOM 1297 C C . THR A 1 169 ? 4.231 -4.572 -11.803 1.00 92.69 169 THR A C 1
ATOM 1299 O O . THR A 1 169 ? 3.751 -5.597 -11.317 1.00 92.69 169 THR A O 1
ATOM 1302 N N . PRO A 1 170 ? 5.494 -4.210 -11.469 1.00 92.81 170 PRO A N 1
ATOM 1303 C CA . PRO A 1 170 ? 6.331 -5.080 -10.643 1.00 92.81 170 PRO A CA 1
ATOM 1304 C C . PRO A 1 170 ? 6.143 -4.888 -9.129 1.00 92.81 170 PRO A C 1
ATOM 1306 O O . PRO A 1 170 ? 6.758 -5.629 -8.358 1.00 92.81 170 PRO A O 1
ATOM 1309 N N . PHE A 1 171 ? 5.381 -3.886 -8.671 1.00 96.25 171 PHE A N 1
ATOM 1310 C CA . PHE A 1 171 ? 5.468 -3.383 -7.292 1.00 96.25 171 PHE A CA 1
ATOM 1311 C C . PHE A 1 171 ? 5.048 -4.433 -6.266 1.00 96.25 171 PHE A C 1
ATOM 1313 O O . PHE A 1 171 ? 5.814 -4.727 -5.347 1.00 96.25 171 PHE A O 1
ATOM 1320 N N . PHE A 1 172 ? 3.878 -5.050 -6.440 1.00 97.81 172 PHE A N 1
ATOM 1321 C CA . PHE A 1 172 ? 3.404 -6.069 -5.507 1.00 97.81 172 PHE A CA 1
ATOM 1322 C C . PHE A 1 172 ? 4.291 -7.319 -5.483 1.00 97.81 172 PHE A C 1
ATOM 1324 O O . PHE A 1 172 ? 4.685 -7.759 -4.401 1.00 97.81 172 PHE A O 1
ATOM 1331 N N . SER A 1 173 ? 4.664 -7.858 -6.653 1.00 97.62 173 SER A N 1
ATOM 1332 C CA . SER A 1 173 ? 5.521 -9.052 -6.725 1.00 97.62 173 SER A CA 1
ATOM 1333 C C . SER A 1 173 ? 6.890 -8.793 -6.084 1.00 97.62 173 SER A C 1
ATOM 1335 O O . SER A 1 173 ? 7.356 -9.594 -5.273 1.00 97.62 173 SER A O 1
ATOM 1337 N N . LYS A 1 174 ? 7.511 -7.635 -6.358 1.00 97.31 174 LYS A N 1
ATOM 1338 C CA . LYS A 1 174 ? 8.793 -7.231 -5.756 1.00 97.31 174 LYS A CA 1
ATOM 1339 C C . LYS A 1 174 ? 8.684 -7.019 -4.245 1.00 97.31 174 LYS A C 1
ATOM 1341 O O . LYS A 1 174 ? 9.559 -7.458 -3.501 1.00 97.31 174 LYS A O 1
ATOM 1346 N N . MET A 1 175 ? 7.614 -6.379 -3.779 1.00 98.44 175 MET A N 1
ATOM 1347 C CA . MET A 1 175 ? 7.383 -6.170 -2.351 1.00 98.44 175 MET A CA 1
ATOM 1348 C C . MET A 1 175 ? 7.228 -7.503 -1.612 1.00 98.44 175 MET A C 1
ATOM 1350 O O . MET A 1 175 ? 7.841 -7.695 -0.559 1.00 98.44 175 MET A O 1
ATOM 1354 N N . ALA A 1 176 ? 6.482 -8.451 -2.179 1.00 98.56 176 ALA A N 1
ATOM 1355 C CA . ALA A 1 176 ? 6.226 -9.742 -1.551 1.00 98.56 176 ALA A CA 1
ATOM 1356 C C . ALA A 1 176 ? 7.454 -10.681 -1.547 1.00 98.56 176 ALA A C 1
ATOM 1358 O O . ALA A 1 176 ? 7.530 -11.585 -0.713 1.00 98.56 176 ALA A O 1
ATOM 1359 N N . GLU A 1 177 ? 8.421 -10.473 -2.445 1.00 98.38 177 GLU A N 1
ATOM 1360 C CA . GLU A 1 177 ? 9.503 -11.417 -2.769 1.00 98.38 177 GLU A CA 1
ATOM 1361 C C . GLU A 1 177 ? 10.393 -11.816 -1.580 1.00 98.38 177 GLU A C 1
ATOM 1363 O O . GLU A 1 177 ? 10.755 -12.984 -1.440 1.00 98.38 177 GLU A O 1
ATOM 1368 N N . THR A 1 178 ? 10.733 -10.884 -0.685 1.00 98.75 178 THR A N 1
ATOM 1369 C CA . THR A 1 178 ? 11.667 -11.150 0.423 1.00 98.75 178 THR A CA 1
ATOM 1370 C C . THR A 1 178 ? 11.094 -10.745 1.776 1.00 98.75 178 THR A C 1
ATOM 1372 O O . THR A 1 178 ? 10.293 -9.820 1.877 1.00 98.75 178 THR A O 1
ATOM 1375 N N . ALA A 1 179 ? 11.557 -11.376 2.858 1.00 98.75 179 ALA A N 1
ATOM 1376 C CA . ALA A 1 179 ? 11.149 -10.989 4.212 1.00 98.75 179 ALA A CA 1
ATOM 1377 C C . ALA A 1 179 ? 11.476 -9.513 4.527 1.00 98.75 179 ALA A C 1
ATOM 1379 O O . ALA A 1 179 ? 10.722 -8.837 5.221 1.00 98.75 179 ALA A O 1
ATOM 1380 N N . ALA A 1 180 ? 12.577 -8.982 3.983 1.00 98.75 180 ALA A N 1
ATOM 1381 C CA . ALA A 1 180 ? 12.979 -7.591 4.188 1.00 98.75 180 ALA A CA 1
ATOM 1382 C C . ALA A 1 180 ? 12.038 -6.590 3.488 1.00 98.75 180 ALA A C 1
ATOM 1384 O O . ALA A 1 180 ? 11.661 -5.570 4.076 1.00 98.75 180 ALA A O 1
ATOM 1385 N N . THR A 1 181 ? 11.636 -6.882 2.248 1.00 98.69 181 THR A N 1
ATOM 1386 C CA . THR A 1 181 ? 10.711 -6.035 1.480 1.00 98.69 181 THR A CA 1
ATOM 1387 C C . THR A 1 181 ? 9.301 -6.090 2.067 1.00 98.69 181 THR A C 1
ATOM 1389 O O . THR A 1 181 ? 8.699 -5.038 2.285 1.00 98.69 181 THR A O 1
ATOM 1392 N N . ARG A 1 182 ? 8.832 -7.284 2.460 1.00 98.88 182 ARG A N 1
ATOM 1393 C CA . ARG A 1 182 ? 7.561 -7.467 3.180 1.00 98.88 182 ARG A CA 1
ATOM 1394 C C . ARG A 1 182 ? 7.543 -6.723 4.508 1.00 98.88 182 ARG A C 1
ATOM 1396 O O . ARG A 1 182 ? 6.586 -6.013 4.792 1.00 98.88 182 ARG A O 1
ATOM 1403 N N . SER A 1 183 ? 8.616 -6.822 5.294 1.00 98.81 183 SER A N 1
ATOM 1404 C CA . SER A 1 183 ? 8.737 -6.102 6.565 1.00 98.81 183 SER A CA 1
ATOM 1405 C C . SER A 1 183 ? 8.642 -4.586 6.370 1.00 98.81 183 SER A C 1
ATOM 1407 O O . SER A 1 183 ? 7.854 -3.932 7.050 1.00 98.81 183 SER A O 1
ATOM 1409 N N . THR A 1 184 ? 9.361 -4.026 5.389 1.00 98.81 184 THR A N 1
ATOM 1410 C CA . THR A 1 184 ? 9.274 -2.589 5.059 1.00 98.81 184 THR A CA 1
ATOM 1411 C C . THR A 1 184 ? 7.836 -2.165 4.758 1.00 98.81 184 THR A C 1
ATOM 1413 O O . THR A 1 184 ? 7.345 -1.186 5.326 1.00 98.81 184 THR A O 1
ATOM 1416 N N . PHE A 1 185 ? 7.145 -2.934 3.916 1.00 98.81 185 PHE A N 1
ATOM 1417 C CA . PHE A 1 185 ? 5.752 -2.690 3.570 1.00 98.81 185 PHE A CA 1
ATOM 1418 C C . PHE A 1 185 ? 4.831 -2.763 4.790 1.00 98.81 185 PHE A C 1
ATOM 1420 O O . PHE A 1 185 ? 4.166 -1.777 5.107 1.00 98.81 185 PHE A O 1
ATOM 1427 N N . ILE A 1 186 ? 4.867 -3.866 5.541 1.00 98.94 186 ILE A N 1
ATOM 1428 C CA . ILE A 1 186 ? 4.039 -4.087 6.735 1.00 98.94 186 ILE A CA 1
ATOM 1429 C C . ILE A 1 186 ? 4.213 -2.949 7.747 1.00 98.94 186 ILE A C 1
ATOM 1431 O O . ILE A 1 186 ? 3.229 -2.378 8.220 1.00 98.94 186 ILE A O 1
ATOM 1435 N N . GLN A 1 187 ? 5.458 -2.578 8.060 1.00 98.81 187 GLN A N 1
ATOM 1436 C CA . GLN A 1 187 ? 5.735 -1.504 9.016 1.00 98.81 187 GLN A CA 1
ATOM 1437 C C . GLN A 1 187 ? 5.221 -0.150 8.514 1.00 98.81 187 GLN A C 1
ATOM 1439 O O . GLN A 1 187 ? 4.698 0.648 9.296 1.00 98.81 187 GLN A O 1
ATOM 1444 N N . SER A 1 188 ? 5.315 0.107 7.206 1.00 98.56 188 SER A N 1
ATOM 1445 C CA . SER A 1 188 ? 4.763 1.324 6.613 1.00 98.56 188 SER A CA 1
ATOM 1446 C C . SER A 1 188 ? 3.229 1.365 6.678 1.00 98.56 188 SER A C 1
ATOM 1448 O O . SER A 1 188 ? 2.685 2.403 7.054 1.00 98.56 188 SER A O 1
ATOM 1450 N N . CYS A 1 189 ? 2.537 0.245 6.425 1.00 98.69 189 CYS A N 1
ATOM 1451 C CA . CYS A 1 189 ? 1.081 0.132 6.549 1.00 98.69 189 CYS A CA 1
ATOM 1452 C C . CYS A 1 189 ? 0.615 0.386 7.985 1.00 98.69 189 CYS A C 1
ATOM 1454 O O . CYS A 1 189 ? -0.302 1.174 8.204 1.00 98.69 189 CYS A O 1
ATOM 1456 N N . ILE A 1 190 ? 1.271 -0.227 8.976 1.00 98.75 190 ILE A N 1
ATOM 1457 C CA . ILE A 1 190 ? 0.952 -0.024 10.398 1.00 98.75 190 ILE A CA 1
ATOM 1458 C C . ILE A 1 190 ? 1.140 1.449 10.776 1.00 98.75 190 ILE A C 1
ATOM 1460 O O . ILE A 1 190 ? 0.258 2.060 11.384 1.00 98.75 190 ILE A O 1
ATOM 1464 N N . LYS A 1 191 ? 2.266 2.056 10.376 1.00 97.50 191 LYS A N 1
ATOM 1465 C CA . LYS A 1 191 ? 2.534 3.477 10.630 1.00 97.50 191 LYS A CA 1
ATOM 1466 C C . LYS A 1 191 ? 1.482 4.375 9.980 1.00 97.50 191 LYS A C 1
ATOM 1468 O O . LYS A 1 191 ? 1.040 5.333 10.612 1.00 97.50 191 LYS A O 1
ATOM 1473 N N . TRP A 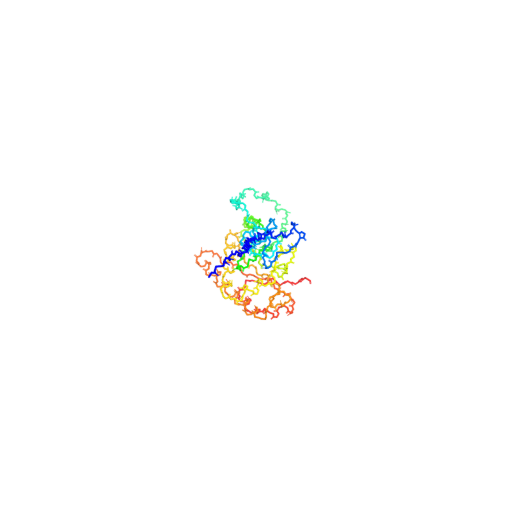1 192 ? 1.084 4.079 8.744 1.00 95.56 192 TRP A N 1
ATOM 1474 C CA . TRP A 1 192 ? 0.025 4.790 8.033 1.00 95.56 192 TRP A CA 1
ATOM 1475 C C . TRP A 1 192 ? -1.308 4.695 8.777 1.00 95.56 192 TRP A C 1
ATOM 1477 O O . TRP A 1 192 ? -1.877 5.728 9.132 1.00 95.56 192 TRP A O 1
ATOM 1487 N N . ALA A 1 193 ? -1.738 3.474 9.112 1.00 97.06 193 ALA A N 1
ATOM 1488 C CA . ALA A 1 193 ? -2.984 3.213 9.822 1.00 97.06 193 ALA A CA 1
ATOM 1489 C C . ALA A 1 193 ? -3.056 3.996 11.137 1.00 97.06 193 ALA A C 1
ATOM 1491 O O . ALA A 1 193 ? -3.995 4.750 11.385 1.00 97.06 193 ALA A O 1
ATOM 1492 N N . ARG A 1 194 ? -2.015 3.874 11.970 1.00 96.25 194 ARG A N 1
ATOM 1493 C CA . ARG A 1 194 ? -1.973 4.520 13.286 1.00 96.25 194 ARG A CA 1
ATOM 1494 C C . ARG A 1 194 ? -1.915 6.038 13.199 1.00 96.25 194 ARG A C 1
ATOM 1496 O O . ARG A 1 194 ? -2.515 6.699 14.041 1.00 96.25 194 ARG A O 1
ATOM 1503 N N . ARG A 1 195 ? -1.187 6.583 12.223 1.00 93.62 195 ARG A N 1
ATOM 1504 C CA . ARG A 1 195 ? -1.042 8.032 12.036 1.00 93.62 195 ARG A CA 1
ATOM 1505 C C . ARG A 1 195 ? -2.332 8.686 11.554 1.00 93.62 195 ARG A C 1
ATOM 1507 O O . ARG A 1 195 ? -2.588 9.825 11.926 1.00 93.62 195 ARG A O 1
ATOM 1514 N N . LEU A 1 196 ? -3.110 7.983 10.735 1.00 93.56 196 LEU A N 1
ATOM 1515 C CA . LEU A 1 196 ? -4.328 8.515 10.127 1.00 93.56 196 LEU A CA 1
ATOM 1516 C C . LEU A 1 196 ? -5.610 8.028 10.810 1.00 93.56 196 LEU A C 1
ATOM 1518 O O . LEU A 1 196 ? -6.690 8.281 10.295 1.00 93.56 196 LEU A O 1
ATOM 1522 N N . GLU A 1 197 ? -5.498 7.387 11.977 1.00 93.94 197 GLU A N 1
ATOM 1523 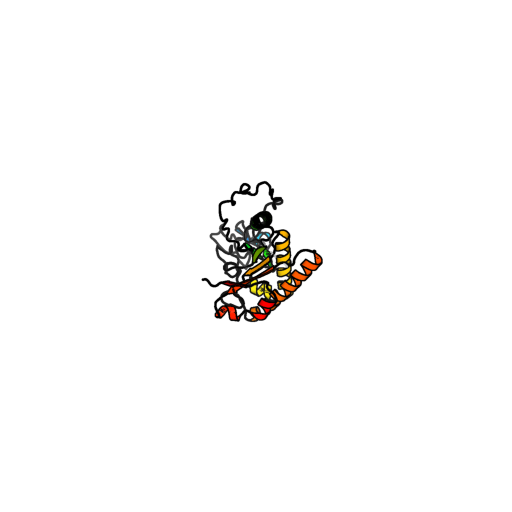C CA . GLU A 1 197 ? -6.629 6.888 12.773 1.00 93.94 197 GLU A CA 1
ATOM 1524 C C . GLU A 1 197 ? -7.492 5.852 12.022 1.00 93.94 197 GLU A C 1
ATOM 1526 O O . GLU A 1 197 ? -8.704 5.842 12.169 1.00 93.94 197 GLU A O 1
ATOM 1531 N N . PHE A 1 198 ? -6.880 4.972 11.222 1.00 95.94 198 PHE A N 1
ATOM 1532 C CA . PHE A 1 198 ? -7.565 3.795 10.669 1.00 95.94 198 PHE A CA 1
ATOM 1533 C C . PHE A 1 198 ? -7.562 2.620 11.656 1.00 95.94 198 PHE A C 1
ATOM 1535 O O . PHE A 1 198 ? -6.624 2.441 12.443 1.00 95.94 198 PHE A O 1
ATOM 1542 N N . ASP A 1 199 ? -8.580 1.772 11.537 1.00 96.50 199 ASP A N 1
ATOM 1543 C CA . ASP A 1 199 ? -8.746 0.527 12.288 1.00 96.50 199 ASP A CA 1
ATOM 1544 C C . ASP A 1 199 ? -8.251 -0.710 11.524 1.00 96.50 199 ASP A C 1
ATOM 1546 O O . ASP A 1 199 ? -8.070 -1.764 12.130 1.00 96.50 199 ASP A O 1
ATOM 1550 N N . GLY A 1 200 ? -8.022 -0.608 10.213 1.00 96.56 200 GLY A N 1
ATOM 1551 C CA . GLY A 1 200 ? -7.648 -1.748 9.382 1.00 96.56 200 GLY A CA 1
ATOM 1552 C C . GLY A 1 200 ? -6.815 -1.417 8.148 1.00 96.56 200 GLY A C 1
ATOM 1553 O O . GLY A 1 200 ? -6.663 -0.261 7.748 1.00 96.56 200 GLY A O 1
ATOM 1554 N N . ILE A 1 201 ? -6.268 -2.481 7.568 1.00 98.31 201 ILE A N 1
ATOM 1555 C CA . ILE A 1 201 ? -5.477 -2.508 6.341 1.00 98.31 201 ILE A CA 1
ATOM 1556 C C . ILE A 1 201 ? -6.167 -3.494 5.393 1.00 98.31 201 ILE A C 1
ATOM 1558 O O . ILE A 1 201 ? -6.399 -4.649 5.756 1.00 98.31 201 ILE A O 1
ATOM 1562 N N . ASP A 1 202 ? -6.490 -3.047 4.187 1.00 98.31 202 ASP A N 1
ATOM 1563 C CA . ASP A 1 202 ? -7.019 -3.882 3.109 1.00 98.31 202 ASP A CA 1
ATOM 1564 C C . ASP A 1 202 ? -5.967 -4.025 2.004 1.00 98.31 202 ASP A C 1
ATOM 1566 O O . ASP A 1 202 ? -5.349 -3.041 1.590 1.00 98.31 202 ASP A O 1
ATOM 1570 N N . ILE A 1 203 ? -5.707 -5.261 1.575 1.00 97.94 203 ILE A N 1
ATOM 1571 C CA . ILE A 1 203 ? -4.762 -5.558 0.496 1.00 97.94 203 ILE A CA 1
ATOM 1572 C C . ILE A 1 203 ? -5.547 -5.890 -0.768 1.00 97.94 203 ILE A C 1
ATOM 1574 O O . ILE A 1 203 ? -6.275 -6.881 -0.797 1.00 97.94 203 ILE A O 1
ATOM 1578 N N . ASP A 1 204 ? -5.331 -5.110 -1.820 1.00 97.44 204 ASP A N 1
ATOM 1579 C CA . ASP A 1 204 ? -6.018 -5.260 -3.100 1.00 97.44 204 ASP A CA 1
ATOM 1580 C C . ASP A 1 204 ? -5.004 -5.471 -4.238 1.00 97.44 204 ASP A C 1
ATOM 1582 O O . ASP A 1 204 ? -4.678 -4.563 -5.000 1.00 97.44 204 ASP A O 1
ATOM 1586 N N . TRP A 1 205 ? -4.390 -6.661 -4.279 1.00 97.50 205 TRP A N 1
ATOM 1587 C CA . TRP A 1 205 ? -3.396 -7.025 -5.297 1.00 97.50 205 TRP A CA 1
ATOM 1588 C C . TRP A 1 205 ? -4.063 -7.738 -6.477 1.00 97.50 205 TRP A C 1
ATOM 1590 O O . TRP A 1 205 ? -4.394 -8.924 -6.388 1.00 97.50 205 TRP A O 1
ATOM 1600 N N . GLU A 1 206 ? -4.128 -7.052 -7.621 1.00 95.25 206 GLU A N 1
ATOM 1601 C CA . GLU A 1 206 ? -4.758 -7.536 -8.852 1.00 95.25 206 GLU A CA 1
ATOM 1602 C C . GLU A 1 206 ? -3.755 -7.850 -9.991 1.00 95.25 206 GLU A C 1
ATOM 1604 O O . GLU A 1 206 ? -3.300 -6.972 -10.714 1.00 95.25 206 GLU A O 1
ATOM 1609 N N . PHE A 1 207 ? -3.351 -9.095 -10.231 1.00 95.31 207 PHE A N 1
ATOM 1610 C CA . PHE A 1 207 ? -3.672 -10.290 -9.461 1.00 95.31 207 PHE A CA 1
ATOM 1611 C C . PHE A 1 207 ? -2.405 -11.047 -9.080 1.00 95.31 207 PHE A C 1
ATOM 1613 O O . PHE A 1 207 ? -1.393 -11.052 -9.788 1.00 95.31 207 PHE A O 1
ATOM 1620 N N . ILE A 1 208 ? -2.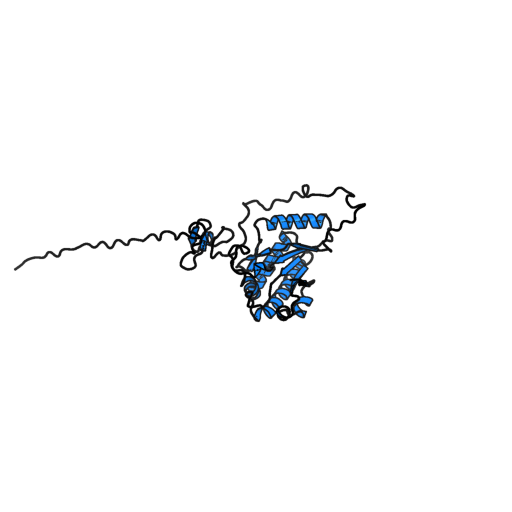468 -11.704 -7.925 1.00 97.69 208 ILE A N 1
ATOM 1621 C CA . ILE A 1 208 ? -1.378 -12.517 -7.385 1.00 97.69 208 ILE A CA 1
ATOM 1622 C C . ILE A 1 208 ? -0.986 -13.578 -8.416 1.00 97.69 208 ILE A C 1
ATOM 1624 O O . ILE A 1 208 ? -1.804 -14.403 -8.820 1.00 97.69 208 ILE A O 1
ATOM 1628 N N . GLY A 1 209 ? 0.281 -13.571 -8.832 1.00 96.75 209 GLY A N 1
ATOM 1629 C CA . GLY A 1 209 ? 0.837 -14.559 -9.755 1.00 96.75 209 GLY A CA 1
ATOM 1630 C C . GLY A 1 209 ? 0.352 -14.476 -11.206 1.00 96.75 209 GLY A C 1
ATOM 1631 O O . GLY A 1 209 ? 0.727 -15.350 -11.988 1.00 96.75 209 GLY A O 1
ATOM 1632 N N . ASP A 1 210 ? -0.436 -13.463 -11.584 1.00 95.31 210 ASP A N 1
ATOM 1633 C CA . ASP A 1 210 ? -0.828 -13.239 -12.979 1.00 95.31 210 ASP A CA 1
ATOM 1634 C C . ASP A 1 210 ? 0.307 -12.538 -13.756 1.00 95.31 210 ASP A C 1
ATOM 1636 O O . ASP A 1 210 ? 0.586 -11.359 -13.512 1.00 95.31 210 ASP A O 1
ATOM 1640 N N . PRO A 1 211 ? 0.962 -13.215 -14.721 1.00 94.06 211 PRO A N 1
ATOM 1641 C CA . PRO A 1 211 ? 2.061 -12.629 -15.484 1.00 94.06 211 PRO A CA 1
ATOM 1642 C C . PRO A 1 211 ? 1.634 -11.452 -16.369 1.00 94.06 211 PRO A C 1
ATOM 1644 O O . PRO A 1 211 ? 2.481 -10.634 -16.723 1.00 94.06 211 PRO A O 1
ATOM 1647 N N . THR A 1 212 ? 0.350 -11.330 -16.720 1.00 92.44 212 THR A N 1
ATOM 1648 C CA . THR A 1 212 ? -0.156 -10.190 -17.502 1.00 92.44 212 THR A CA 1
ATOM 1649 C C . THR A 1 212 ? -0.233 -8.903 -16.677 1.00 92.44 212 THR A C 1
ATOM 1651 O O . THR A 1 212 ? -0.251 -7.813 -17.244 1.00 92.44 212 THR A O 1
ATOM 1654 N N . ARG A 1 213 ? -0.184 -9.030 -15.344 1.00 92.62 213 ARG A N 1
ATOM 1655 C CA . ARG A 1 213 ? -0.199 -7.942 -14.354 1.00 92.62 213 ARG A CA 1
ATOM 1656 C C . ARG A 1 213 ? 1.089 -7.881 -13.524 1.00 92.62 213 ARG A C 1
ATOM 1658 O O . ARG A 1 213 ? 1.093 -7.382 -12.401 1.00 92.62 213 ARG A O 1
ATOM 1665 N N . GLY A 1 214 ? 2.190 -8.412 -14.068 1.00 93.50 214 GLY A N 1
ATOM 1666 C CA . GLY A 1 214 ? 3.523 -8.369 -13.451 1.00 93.50 214 GLY A CA 1
ATOM 1667 C C . GLY A 1 214 ? 3.777 -9.409 -12.352 1.00 93.50 214 GLY A C 1
ATOM 1668 O O . GLY A 1 214 ? 4.814 -9.362 -11.687 1.00 93.50 214 GLY A O 1
ATOM 1669 N N . GLY A 1 215 ? 2.860 -10.361 -12.171 1.00 95.56 215 GLY A N 1
ATOM 1670 C CA . GLY A 1 215 ? 2.990 -11.459 -11.224 1.00 95.56 215 GLY A CA 1
ATOM 1671 C C . GLY A 1 215 ? 3.928 -12.582 -11.684 1.00 95.56 215 GLY A C 1
ATOM 1672 O O . GLY A 1 215 ? 4.248 -12.751 -12.861 1.00 95.56 215 GLY A O 1
ATOM 1673 N N . LYS A 1 216 ? 4.365 -13.392 -10.721 1.00 96.44 216 LYS A N 1
ATOM 1674 C CA . LYS A 1 216 ? 5.237 -14.562 -10.888 1.00 96.44 216 LYS A CA 1
ATOM 1675 C C . LYS A 1 216 ? 4.635 -15.768 -10.170 1.00 96.44 216 LYS A C 1
ATOM 1677 O O . LYS A 1 216 ? 3.963 -15.629 -9.156 1.00 96.44 216 LYS A O 1
ATOM 1682 N N . ALA A 1 217 ? 4.985 -16.983 -10.593 1.00 96.44 217 ALA A N 1
ATOM 1683 C CA . ALA A 1 217 ? 4.510 -18.210 -9.936 1.00 96.44 217 ALA A CA 1
ATOM 1684 C C . ALA A 1 217 ? 4.838 -18.278 -8.424 1.00 96.44 217 ALA A C 1
ATOM 1686 O O . ALA A 1 217 ? 4.073 -18.847 -7.646 1.00 96.44 217 ALA A O 1
ATOM 1687 N N . ALA A 1 218 ? 5.955 -17.676 -7.999 1.00 98.06 218 ALA A N 1
ATOM 1688 C CA . ALA A 1 218 ? 6.354 -17.609 -6.591 1.00 98.06 218 ALA A CA 1
ATOM 1689 C C . ALA A 1 218 ? 5.424 -16.731 -5.729 1.00 98.06 218 ALA A C 1
ATOM 1691 O O . ALA A 1 218 ? 5.410 -16.879 -4.504 1.00 98.06 218 ALA A O 1
ATOM 1692 N N . ASP A 1 219 ? 4.616 -15.858 -6.341 1.00 98.50 219 ASP A N 1
ATOM 1693 C CA . ASP A 1 219 ? 3.787 -14.885 -5.627 1.00 98.50 219 ASP A CA 1
ATOM 1694 C C . ASP A 1 219 ? 2.734 -15.543 -4.738 1.00 98.50 219 ASP A C 1
ATOM 1696 O O . ASP A 1 219 ? 2.424 -15.004 -3.683 1.00 98.50 219 ASP A O 1
ATOM 1700 N N . LYS A 1 220 ? 2.263 -16.752 -5.070 1.00 98.12 220 LYS A N 1
ATOM 1701 C CA . LYS A 1 220 ? 1.367 -17.519 -4.190 1.00 98.12 220 LYS A CA 1
ATOM 1702 C C . LYS A 1 220 ? 1.983 -17.762 -2.808 1.00 98.12 220 LYS A C 1
ATOM 1704 O O . LYS A 1 220 ? 1.351 -17.526 -1.774 1.00 98.12 220 LYS A O 1
ATOM 1709 N N . ALA A 1 221 ? 3.229 -18.236 -2.783 1.00 98.69 221 ALA A N 1
ATOM 1710 C CA . ALA A 1 221 ? 3.947 -18.510 -1.541 1.00 98.69 221 ALA A CA 1
ATOM 1711 C C . ALA A 1 221 ? 4.385 -17.209 -0.851 1.00 98.69 221 ALA A C 1
ATOM 1713 O O . ALA A 1 221 ? 4.271 -17.086 0.369 1.00 98.69 221 ALA A O 1
ATOM 1714 N N . ASN A 1 222 ? 4.823 -16.220 -1.632 1.00 98.81 222 ASN A N 1
ATOM 1715 C CA . ASN A 1 222 ? 5.254 -14.921 -1.119 1.00 98.81 222 ASN A CA 1
ATOM 1716 C C . ASN A 1 222 ? 4.101 -14.141 -0.472 1.00 98.81 222 ASN A C 1
ATOM 1718 O O . ASN A 1 222 ? 4.266 -13.597 0.618 1.00 98.81 222 ASN A O 1
ATOM 1722 N N . PHE A 1 223 ? 2.919 -14.136 -1.090 1.00 98.69 223 PHE A N 1
ATOM 1723 C CA . PHE A 1 223 ? 1.718 -13.515 -0.535 1.00 98.69 223 PHE A CA 1
ATOM 1724 C C . PHE A 1 223 ? 1.251 -14.231 0.739 1.00 98.69 223 PHE A C 1
ATOM 1726 O O . PHE A 1 223 ? 0.940 -13.594 1.743 1.00 98.69 223 PHE A O 1
ATOM 1733 N N . SER A 1 224 ? 1.313 -15.564 0.756 1.00 98.69 224 SER A N 1
ATOM 1734 C CA . SER A 1 224 ? 1.043 -16.360 1.961 1.00 98.69 224 SER A CA 1
ATOM 1735 C C . SER A 1 224 ? 1.987 -16.005 3.119 1.00 98.69 224 SER A C 1
ATOM 1737 O O . SER A 1 224 ? 1.559 -15.935 4.272 1.00 98.69 224 SER A O 1
ATOM 1739 N N . ALA A 1 225 ? 3.270 -15.768 2.829 1.00 98.88 225 ALA A N 1
ATOM 1740 C CA . ALA A 1 225 ? 4.235 -15.300 3.821 1.00 98.88 225 ALA A CA 1
ATOM 1741 C C . ALA A 1 225 ? 3.924 -13.869 4.285 1.00 98.88 225 ALA A C 1
ATOM 1743 O O . ALA A 1 225 ? 3.914 -13.615 5.488 1.00 98.88 225 ALA A O 1
ATOM 1744 N N . LEU A 1 226 ? 3.590 -12.966 3.357 1.00 98.88 226 LEU A N 1
ATOM 1745 C CA . LEU A 1 226 ? 3.207 -11.585 3.654 1.00 98.88 226 LEU A CA 1
ATOM 1746 C C . LEU A 1 226 ? 2.050 -11.501 4.643 1.00 98.88 226 LEU A C 1
ATOM 1748 O O . LEU A 1 226 ? 2.161 -10.794 5.639 1.00 98.88 226 LEU A O 1
ATOM 1752 N N . VAL A 1 227 ? 0.959 -12.222 4.398 1.00 98.75 227 VAL A N 1
ATOM 1753 C CA . VAL A 1 227 ? -0.239 -12.123 5.241 1.00 98.75 227 VAL A CA 1
ATOM 1754 C C . VAL A 1 227 ? 0.012 -12.708 6.640 1.00 98.75 227 VAL A C 1
ATOM 1756 O O . VAL A 1 227 ? -0.409 -12.116 7.635 1.00 98.75 227 VAL A O 1
ATOM 1759 N N . LYS A 1 228 ? 0.786 -13.800 6.749 1.00 98.88 228 LYS A N 1
ATOM 1760 C CA . LYS A 1 228 ? 1.236 -14.350 8.045 1.00 98.88 228 LYS A CA 1
ATOM 1761 C C . LYS A 1 228 ? 2.103 -13.358 8.822 1.00 98.88 228 LYS A C 1
ATOM 1763 O O . LYS A 1 228 ? 1.884 -13.127 10.011 1.00 98.88 228 LYS A O 1
ATOM 1768 N N . GLU A 1 229 ? 3.090 -12.768 8.154 1.00 98.94 229 GLU A N 1
ATOM 1769 C CA . GLU A 1 229 ? 3.995 -11.785 8.754 1.00 98.94 229 GLU A CA 1
ATOM 1770 C C . GLU A 1 229 ? 3.247 -10.510 9.159 1.00 98.94 229 GLU A C 1
ATOM 1772 O O . GLU A 1 229 ? 3.490 -9.977 10.242 1.00 98.94 229 GLU A O 1
ATOM 1777 N N . MET A 1 230 ? 2.290 -10.056 8.345 1.00 98.88 230 MET A N 1
ATOM 1778 C CA . MET A 1 230 ? 1.452 -8.901 8.657 1.00 98.88 230 MET A CA 1
ATOM 1779 C C . MET A 1 230 ? 0.593 -9.162 9.895 1.00 98.88 230 MET A C 1
ATOM 1781 O O . MET A 1 230 ? 0.572 -8.326 10.799 1.00 98.88 230 MET A O 1
ATOM 1785 N N . ARG A 1 231 ? -0.049 -10.336 9.999 1.00 98.75 231 ARG A N 1
ATOM 1786 C CA . ARG A 1 231 ? -0.808 -10.722 11.199 1.00 98.75 231 ARG A CA 1
ATOM 1787 C C . ARG A 1 231 ? 0.071 -10.711 12.445 1.00 98.75 231 ARG A C 1
ATOM 1789 O O . ARG A 1 231 ? -0.319 -10.120 13.452 1.00 98.75 231 ARG A O 1
ATOM 1796 N N . ALA A 1 232 ? 1.259 -11.308 12.379 1.00 98.88 232 ALA A N 1
ATOM 1797 C CA . ALA A 1 232 ? 2.195 -11.316 13.500 1.00 98.88 232 ALA A CA 1
ATOM 1798 C C . ALA A 1 232 ? 2.628 -9.895 13.906 1.00 98.88 232 ALA A C 1
ATOM 1800 O O . ALA A 1 232 ? 2.609 -9.558 15.090 1.00 98.88 232 ALA A O 1
ATOM 1801 N N . ALA A 1 233 ? 2.965 -9.042 12.936 1.00 98.88 233 ALA A N 1
ATOM 1802 C CA . ALA A 1 233 ? 3.400 -7.670 13.186 1.00 98.88 233 ALA A CA 1
ATOM 1803 C C . ALA A 1 233 ? 2.294 -6.796 13.794 1.00 98.88 233 ALA A C 1
ATOM 1805 O O . ALA A 1 233 ? 2.558 -6.031 14.719 1.00 98.88 233 ALA A O 1
ATOM 1806 N N . VAL A 1 234 ? 1.055 -6.931 13.316 1.00 98.62 234 VAL A N 1
ATOM 1807 C CA . VAL A 1 234 ? -0.098 -6.202 13.858 1.00 98.62 234 VAL A CA 1
ATOM 1808 C C . VAL A 1 234 ? -0.393 -6.614 15.303 1.00 98.62 234 VAL A C 1
ATOM 1810 O O . VAL A 1 234 ? -0.660 -5.752 16.140 1.00 98.62 234 VAL A O 1
ATOM 1813 N N . GLN A 1 235 ? -0.306 -7.909 15.625 1.00 98.69 235 GLN A N 1
ATOM 1814 C CA . GLN A 1 235 ? -0.476 -8.388 17.002 1.00 98.69 235 GLN A CA 1
ATOM 1815 C C . GLN A 1 235 ? 0.647 -7.886 17.922 1.00 98.69 235 GLN A C 1
ATOM 1817 O O . GLN A 1 235 ? 0.383 -7.444 19.040 1.00 98.69 235 GLN A O 1
ATOM 1822 N N . ALA A 1 236 ? 1.895 -7.899 17.444 1.00 98.75 236 ALA A N 1
ATOM 1823 C CA . ALA A 1 236 ? 3.036 -7.378 18.193 1.00 98.75 236 ALA A CA 1
ATOM 1824 C C . ALA A 1 236 ? 2.922 -5.866 18.447 1.00 98.75 236 ALA A C 1
ATOM 1826 O O . ALA A 1 236 ? 3.160 -5.412 19.568 1.00 98.75 236 ALA A O 1
ATOM 1827 N N . GLU A 1 237 ? 2.517 -5.083 17.440 1.00 98.62 237 GLU A N 1
ATOM 1828 C CA . GLU A 1 237 ? 2.308 -3.644 17.612 1.00 98.62 237 GLU A CA 1
ATOM 1829 C C . GLU A 1 237 ? 1.206 -3.368 18.635 1.00 98.62 237 GLU A C 1
ATOM 1831 O O . GLU A 1 237 ? 1.441 -2.588 19.556 1.00 98.62 237 GLU A O 1
ATOM 1836 N N . ALA A 1 238 ? 0.064 -4.053 18.541 1.00 98.44 238 ALA A N 1
ATOM 1837 C CA . ALA A 1 238 ? -1.039 -3.922 19.490 1.00 98.44 238 ALA A CA 1
ATOM 1838 C C . ALA A 1 238 ? -0.620 -4.230 20.935 1.00 98.44 238 ALA A C 1
ATOM 1840 O O . ALA A 1 238 ? -0.921 -3.462 21.850 1.00 98.44 238 ALA A O 1
ATOM 1841 N N . ALA A 1 239 ? 0.133 -5.316 21.136 1.00 98.38 239 ALA A N 1
ATOM 1842 C CA . ALA A 1 239 ? 0.674 -5.678 22.442 1.00 98.38 239 ALA A CA 1
ATOM 1843 C C . ALA A 1 239 ? 1.629 -4.604 22.992 1.00 98.38 239 ALA A C 1
ATOM 1845 O O . ALA A 1 239 ? 1.603 -4.311 24.185 1.00 98.38 239 ALA A O 1
ATOM 1846 N N . SER A 1 240 ? 2.448 -3.993 22.130 1.00 97.88 240 SER A N 1
ATOM 1847 C CA . SER A 1 240 ? 3.406 -2.956 22.533 1.00 97.88 240 SER A CA 1
ATOM 1848 C C . SER A 1 240 ? 2.771 -1.585 22.790 1.00 97.88 240 SER A C 1
ATOM 1850 O O . SER A 1 240 ? 3.218 -0.857 23.674 1.00 97.88 240 SER A O 1
ATOM 1852 N N . SER A 1 241 ? 1.737 -1.216 22.026 1.00 97.44 241 SER A N 1
ATOM 1853 C CA . SER A 1 241 ? 1.121 0.114 22.074 1.00 97.44 241 SER A CA 1
ATOM 1854 C C . SER A 1 241 ? -0.105 0.182 22.985 1.00 97.44 241 SER A C 1
ATOM 1856 O O . SER A 1 241 ? -0.581 1.277 23.286 1.00 97.44 241 SER A O 1
ATOM 1858 N N . GLY A 1 242 ? -0.640 -0.970 23.405 1.00 97.56 242 GLY A N 1
ATOM 1859 C CA . GLY A 1 242 ? -1.893 -1.077 24.154 1.00 97.56 242 GLY A CA 1
ATOM 1860 C C . GLY A 1 242 ? -3.137 -0.741 23.323 1.00 97.56 242 GLY A C 1
ATOM 1861 O O . GLY A 1 242 ? -4.233 -0.621 23.873 1.00 97.56 242 GLY A O 1
ATOM 1862 N N . LYS A 1 243 ? -2.990 -0.563 22.004 1.00 96.44 243 LYS A N 1
ATOM 1863 C CA . LYS A 1 243 ? -4.103 -0.317 21.079 1.00 96.44 243 LYS A CA 1
ATOM 1864 C C . LYS A 1 243 ? -4.723 -1.638 20.631 1.00 96.44 243 LYS A C 1
ATOM 1866 O O . LYS A 1 243 ? -4.078 -2.681 20.641 1.00 96.44 243 LYS A O 1
ATOM 1871 N N . LYS A 1 244 ? -5.976 -1.590 20.169 1.00 95.12 244 LYS A N 1
ATOM 1872 C CA . LYS A 1 244 ? -6.614 -2.746 19.521 1.00 95.12 244 LYS A CA 1
ATOM 1873 C C . LYS A 1 244 ? -5.804 -3.178 18.288 1.00 95.12 244 LYS A C 1
ATOM 1875 O O . LYS A 1 244 ? -5.354 -2.285 17.560 1.00 95.12 244 LYS A O 1
ATOM 1880 N N . PRO A 1 245 ? -5.639 -4.488 18.025 1.00 96.75 245 PRO A N 1
ATOM 1881 C CA . PRO A 1 245 ? -5.061 -4.971 16.774 1.00 96.75 245 PRO A CA 1
ATOM 1882 C C . PRO A 1 245 ? -5.771 -4.357 15.570 1.00 96.75 245 PRO A C 1
ATOM 1884 O O . PRO A 1 245 ? -6.996 -4.252 15.569 1.00 96.75 245 PRO A O 1
ATOM 1887 N N . LEU A 1 246 ? -4.992 -3.928 14.575 1.00 98.25 246 LEU A N 1
ATOM 1888 C CA . LEU A 1 246 ? -5.545 -3.526 13.286 1.00 98.25 246 LEU A CA 1
ATOM 1889 C C . LEU A 1 246 ? -6.207 -4.737 12.619 1.00 98.25 246 LEU A C 1
ATOM 1891 O O . LEU A 1 246 ? -5.744 -5.873 12.758 1.00 98.25 246 LEU A O 1
ATOM 1895 N N . LEU A 1 247 ? -7.276 -4.489 11.880 1.00 97.19 247 LEU A N 1
ATOM 1896 C CA . LEU A 1 247 ? -7.880 -5.502 11.027 1.00 97.19 247 LEU A CA 1
ATOM 1897 C C . LEU A 1 247 ? -7.027 -5.679 9.769 1.00 97.19 247 LEU A C 1
ATOM 1899 O O . LEU A 1 247 ? -6.424 -4.726 9.275 1.00 97.19 247 LEU A O 1
ATOM 1903 N N . ILE A 1 248 ? -6.970 -6.902 9.262 1.00 97.94 248 ILE A N 1
ATOM 1904 C CA . ILE A 1 248 ? -6.322 -7.251 8.001 1.00 97.94 248 ILE A CA 1
ATOM 1905 C C . ILE A 1 248 ? -7.393 -7.842 7.112 1.00 97.94 248 ILE A C 1
ATOM 1907 O O . ILE A 1 248 ? -8.049 -8.808 7.484 1.00 97.94 248 ILE A O 1
ATOM 1911 N N . THR A 1 249 ? -7.559 -7.270 5.937 1.00 96.00 249 THR A N 1
ATOM 1912 C CA . THR A 1 249 ? -8.570 -7.685 4.969 1.00 96.00 249 THR A CA 1
ATOM 1913 C C . THR A 1 249 ? -7.939 -7.761 3.595 1.00 96.00 249 THR A C 1
ATOM 1915 O O . THR A 1 249 ? -6.810 -7.298 3.397 1.00 96.00 249 THR A O 1
ATOM 1918 N N . MET A 1 250 ? -8.627 -8.400 2.662 1.00 94.88 250 MET A N 1
ATOM 1919 C CA . MET A 1 250 ? -8.208 -8.353 1.272 1.00 94.88 250 MET A CA 1
ATOM 1920 C C . MET A 1 250 ? -9.400 -8.345 0.335 1.00 94.88 250 MET A C 1
ATOM 1922 O O . MET A 1 250 ? -10.400 -9.021 0.597 1.00 94.88 250 MET A O 1
ATOM 1926 N N . ALA A 1 251 ? -9.242 -7.668 -0.792 1.00 95.56 251 ALA A N 1
ATOM 1927 C CA . ALA A 1 251 ? -10.034 -7.928 -1.978 1.00 95.56 251 ALA A CA 1
ATOM 1928 C C . ALA A 1 251 ? -9.473 -9.162 -2.702 1.00 95.56 251 ALA A C 1
ATOM 1930 O O . ALA A 1 251 ? -8.260 -9.337 -2.834 1.00 95.56 251 ALA A O 1
ATOM 1931 N N . ALA A 1 252 ? -10.356 -10.072 -3.113 1.00 93.69 252 ALA A N 1
ATOM 1932 C CA . ALA A 1 252 ? -9.976 -11.301 -3.803 1.00 93.69 252 ALA A CA 1
ATOM 1933 C C . ALA A 1 252 ? -10.836 -11.515 -5.058 1.00 93.69 252 ALA A C 1
ATOM 1935 O O . ALA A 1 252 ? -12.037 -11.232 -5.029 1.00 93.69 252 ALA A O 1
ATOM 1936 N N . PRO A 1 253 ? -10.264 -12.069 -6.140 1.00 94.31 253 PRO A N 1
ATOM 1937 C CA . PRO A 1 253 ? -11.005 -12.343 -7.365 1.00 94.31 253 PRO A CA 1
ATOM 1938 C C . PRO A 1 253 ? -12.065 -13.431 -7.147 1.00 94.31 253 PRO A C 1
ATOM 1940 O O . PRO A 1 253 ? -11.822 -14.417 -6.450 1.00 94.31 253 PRO A O 1
ATOM 1943 N N . ALA A 1 254 ? -13.224 -13.299 -7.797 1.00 91.94 254 ALA A N 1
ATOM 1944 C CA . ALA A 1 254 ? -14.222 -14.372 -7.862 1.00 91.94 254 ALA A CA 1
ATOM 1945 C C . ALA A 1 254 ? -13.887 -15.436 -8.930 1.00 91.94 254 ALA A C 1
ATOM 1947 O O . ALA A 1 254 ? -14.361 -16.573 -8.859 1.00 91.94 254 ALA A O 1
ATOM 1948 N N . GLY A 1 255 ? -13.080 -15.072 -9.933 1.00 91.69 255 GLY A N 1
ATOM 1949 C CA . GLY A 1 255 ? -12.719 -15.935 -11.054 1.00 91.69 255 GLY A CA 1
ATOM 1950 C C . GLY A 1 255 ? -11.754 -17.063 -10.654 1.00 91.69 255 GLY A C 1
ATOM 1951 O O . GLY A 1 255 ? -10.736 -16.807 -10.009 1.00 91.69 255 GLY A O 1
ATOM 1952 N N . PRO A 1 256 ? -11.990 -18.322 -11.079 1.00 90.81 256 PRO A N 1
ATOM 1953 C CA . PRO A 1 256 ? -11.137 -19.454 -10.703 1.00 90.81 256 PRO A CA 1
ATOM 1954 C C . PRO A 1 256 ? -9.714 -19.363 -11.273 1.00 90.81 256 PRO A C 1
ATOM 1956 O O . PRO A 1 256 ? -8.804 -20.004 -10.745 1.00 90.81 256 PRO A O 1
ATOM 1959 N N . GLN A 1 257 ? -9.511 -18.593 -12.349 1.00 91.56 257 GLN A N 1
ATOM 1960 C CA . GLN A 1 257 ? -8.194 -18.430 -12.965 1.00 91.56 257 GLN A CA 1
ATOM 1961 C C . GLN A 1 257 ? -7.216 -17.686 -12.062 1.00 91.56 257 GLN A C 1
ATOM 1963 O O . GLN A 1 257 ? -6.073 -18.124 -11.964 1.00 91.56 257 GLN A O 1
ATOM 1968 N N . ASP A 1 258 ? -7.672 -16.651 -11.365 1.00 93.31 258 ASP A N 1
ATOM 1969 C CA . ASP A 1 258 ? -6.832 -15.855 -10.469 1.00 93.31 258 ASP A CA 1
ATOM 1970 C C . ASP A 1 258 ? -6.879 -16.405 -9.043 1.00 93.31 258 ASP A C 1
ATOM 1972 O O . ASP A 1 258 ? -5.854 -16.509 -8.367 1.00 93.31 258 ASP A O 1
ATOM 1976 N N . PHE A 1 259 ? -8.046 -16.896 -8.605 1.00 92.19 259 PHE A N 1
ATOM 1977 C CA . PHE A 1 259 ? -8.211 -17.458 -7.264 1.00 92.19 259 PHE A CA 1
ATOM 1978 C C . PHE A 1 259 ? -7.298 -18.669 -7.001 1.00 92.19 259 PHE A C 1
ATOM 1980 O O . PHE A 1 259 ? -6.860 -18.887 -5.871 1.00 92.19 259 PHE A O 1
ATOM 1987 N N . LYS A 1 260 ? -6.923 -19.443 -8.035 1.00 93.88 260 LYS A N 1
ATOM 1988 C CA . LYS A 1 260 ? -5.989 -20.582 -7.895 1.00 93.88 260 LYS A CA 1
ATOM 1989 C C . LYS A 1 260 ? -4.608 -20.179 -7.350 1.00 93.88 260 LYS A C 1
ATOM 1991 O O . LYS A 1 260 ? -3.907 -21.018 -6.767 1.00 93.88 260 LYS A O 1
ATOM 1996 N N . ASN A 1 261 ? -4.220 -18.914 -7.519 1.00 96.38 261 ASN A N 1
ATOM 1997 C CA . ASN A 1 261 ? -2.947 -18.371 -7.047 1.00 96.38 261 ASN A CA 1
ATOM 1998 C C . ASN A 1 261 ? -2.989 -17.941 -5.572 1.00 96.38 261 ASN A C 1
ATOM 2000 O O . ASN A 1 261 ? -1.963 -17.550 -5.023 1.00 96.38 261 ASN A O 1
ATOM 2004 N N . ILE A 1 262 ? -4.134 -18.083 -4.901 1.00 94.94 262 ILE A N 1
ATOM 2005 C CA . ILE A 1 262 ? -4.309 -17.778 -3.482 1.00 94.94 262 ILE A CA 1
ATOM 2006 C C . ILE A 1 262 ? -4.295 -19.086 -2.680 1.00 94.94 262 ILE A C 1
ATOM 2008 O O . ILE A 1 262 ? -4.937 -20.076 -3.037 1.00 94.94 262 ILE A O 1
ATOM 2012 N N . ASP A 1 263 ? -3.535 -19.124 -1.585 1.00 95.44 263 ASP A N 1
ATOM 2013 C CA . ASP A 1 263 ? -3.681 -20.175 -0.573 1.00 95.44 263 ASP A CA 1
ATOM 2014 C C . ASP A 1 263 ? -4.837 -19.798 0.361 1.00 95.44 263 ASP A C 1
ATOM 2016 O O . ASP A 1 263 ? -4.646 -19.145 1.387 1.00 95.44 263 ASP A O 1
ATOM 2020 N N . ALA A 1 264 ? -6.056 -20.175 -0.033 1.00 89.12 264 ALA A N 1
ATOM 2021 C CA . ALA A 1 264 ? -7.279 -19.775 0.659 1.00 89.12 264 ALA A CA 1
ATOM 2022 C C . ALA A 1 264 ? -7.258 -20.106 2.158 1.00 89.12 264 ALA A C 1
ATOM 2024 O O . ALA A 1 264 ? -7.774 -19.323 2.950 1.00 89.12 264 ALA A O 1
ATOM 2025 N N . LYS A 1 265 ? -6.619 -21.218 2.553 1.00 87.25 265 LYS A N 1
ATOM 2026 C CA . LYS A 1 265 ? -6.499 -21.599 3.962 1.00 87.25 265 LYS A CA 1
ATOM 2027 C C . LYS A 1 265 ? -5.561 -20.659 4.715 1.00 87.25 265 LYS A C 1
ATOM 2029 O O . LYS A 1 265 ? -5.915 -20.175 5.785 1.00 87.25 265 LYS A O 1
ATOM 2034 N N . VAL A 1 266 ? -4.364 -20.405 4.180 1.00 93.06 266 VAL A N 1
ATOM 2035 C CA . VAL A 1 266 ? -3.428 -19.471 4.823 1.00 93.06 266 VAL A CA 1
ATOM 2036 C C . VAL A 1 266 ? -4.055 -18.088 4.952 1.00 93.06 266 VAL A C 1
ATOM 2038 O O . VAL A 1 266 ? -3.931 -17.469 6.008 1.00 93.06 266 VAL A O 1
ATOM 2041 N N . ILE A 1 267 ? -4.738 -17.622 3.909 1.00 92.31 267 ILE A N 1
ATOM 2042 C CA . ILE A 1 267 ? -5.412 -16.329 3.935 1.00 92.31 267 ILE A CA 1
ATOM 2043 C C . ILE A 1 267 ? -6.512 -16.312 4.995 1.00 92.31 267 ILE A C 1
ATOM 2045 O O . ILE A 1 267 ? -6.457 -15.459 5.876 1.00 92.31 267 ILE A O 1
ATOM 2049 N N . SER A 1 268 ? -7.453 -17.263 4.977 1.00 87.62 268 SER A N 1
ATOM 2050 C CA . SER A 1 268 ? -8.572 -17.287 5.930 1.00 87.62 268 SER A CA 1
ATOM 2051 C C . SER A 1 268 ? -8.128 -17.380 7.390 1.00 87.62 268 SER A C 1
ATOM 2053 O O . SER A 1 268 ? -8.814 -16.875 8.267 1.00 87.62 268 SER A O 1
ATOM 2055 N N . ASP A 1 269 ? -6.985 -18.019 7.658 1.00 90.88 269 ASP A N 1
ATOM 2056 C CA . ASP A 1 269 ? -6.433 -18.136 9.012 1.00 90.88 269 ASP A CA 1
ATOM 2057 C C . ASP A 1 269 ? -5.790 -16.824 9.515 1.00 90.88 269 ASP A C 1
ATOM 2059 O O . ASP A 1 269 ? -5.514 -16.697 10.708 1.00 90.88 269 ASP A O 1
ATOM 2063 N N . ASN A 1 270 ? -5.483 -15.867 8.627 1.00 94.88 270 ASN A N 1
ATOM 2064 C CA . ASN A 1 270 ? -4.678 -14.686 8.962 1.00 94.88 270 ASN A CA 1
ATOM 2065 C C . ASN A 1 270 ? -5.351 -13.340 8.651 1.00 94.88 270 ASN A C 1
ATOM 2067 O O . ASN A 1 270 ? -4.950 -12.336 9.247 1.00 94.88 270 ASN A O 1
ATOM 2071 N N . VAL A 1 271 ? -6.366 -13.289 7.788 1.00 93.44 271 VAL A N 1
ATOM 2072 C CA . VAL A 1 271 ? -7.202 -12.094 7.570 1.00 93.44 271 VAL A CA 1
ATOM 2073 C C . VAL A 1 271 ? -8.486 -12.174 8.397 1.00 93.44 271 VAL A C 1
ATOM 2075 O O . VAL A 1 271 ? -8.946 -13.260 8.734 1.00 93.44 271 VAL A O 1
ATOM 2078 N N . ASP A 1 272 ? -9.062 -11.027 8.742 1.00 93.44 272 ASP A N 1
ATOM 2079 C CA . ASP A 1 272 ? -10.323 -10.938 9.481 1.00 93.44 272 ASP A CA 1
ATOM 2080 C C . ASP A 1 272 ? -11.529 -11.250 8.578 1.00 93.44 272 ASP A C 1
ATOM 2082 O O . ASP A 1 272 ? -12.480 -11.893 9.021 1.00 93.44 272 ASP A O 1
ATOM 2086 N N . TRP A 1 273 ? -11.486 -10.842 7.304 1.00 90.62 273 TRP A N 1
ATOM 2087 C CA . TRP A 1 273 ? -12.412 -11.290 6.259 1.00 90.62 273 TRP A CA 1
ATOM 2088 C C . TRP A 1 273 ? -11.846 -11.039 4.855 1.00 90.62 273 TRP A C 1
ATOM 2090 O O . TRP A 1 273 ? -10.816 -10.384 4.677 1.00 90.62 273 TRP A O 1
ATOM 2100 N N . ILE A 1 274 ? -12.538 -11.588 3.855 1.00 88.62 274 ILE A N 1
ATOM 2101 C CA . ILE A 1 274 ? -12.194 -11.495 2.436 1.00 88.62 274 ILE A CA 1
ATOM 2102 C C . ILE A 1 274 ? -13.360 -10.837 1.694 1.00 88.62 274 ILE A C 1
ATOM 2104 O O . ILE A 1 274 ? -14.501 -11.293 1.791 1.00 88.62 274 ILE A O 1
ATOM 2108 N N . ASN A 1 275 ? -13.058 -9.802 0.920 1.00 91.69 275 ASN A N 1
ATOM 2109 C CA . ASN A 1 275 ? -13.991 -9.101 0.050 1.00 91.69 275 ASN A CA 1
ATOM 2110 C C . ASN A 1 275 ? -13.926 -9.733 -1.344 1.00 91.69 275 ASN A C 1
ATOM 2112 O O . ASN A 1 275 ? -13.053 -9.409 -2.146 1.00 91.69 275 ASN A O 1
ATOM 2116 N N . ILE A 1 276 ? -14.811 -10.692 -1.625 1.00 90.44 276 ILE A N 1
ATOM 2117 C CA . ILE A 1 276 ? -14.832 -11.351 -2.938 1.00 90.44 276 ILE A CA 1
ATOM 2118 C C . ILE A 1 276 ? -15.425 -10.391 -3.976 1.00 90.44 276 ILE A C 1
ATOM 2120 O O . ILE A 1 276 ? -16.602 -10.026 -3.891 1.00 90.44 276 ILE A O 1
ATOM 2124 N N . MET A 1 277 ? -14.627 -10.030 -4.980 1.00 93.06 277 MET A N 1
ATOM 2125 C CA . MET A 1 277 ? -15.012 -9.160 -6.093 1.00 93.06 277 MET A CA 1
ATOM 2126 C C . MET A 1 277 ? -15.908 -9.927 -7.073 1.00 93.06 277 MET A C 1
ATOM 2128 O O . MET A 1 277 ? -15.468 -10.442 -8.095 1.00 93.06 277 MET A O 1
ATOM 2132 N N . THR A 1 278 ? -17.181 -10.083 -6.700 1.00 90.75 278 THR A N 1
ATOM 2133 C CA . THR A 1 278 ? -18.234 -10.793 -7.461 1.00 90.75 278 THR A CA 1
ATOM 2134 C C . THR A 1 278 ? -18.908 -9.888 -8.498 1.00 90.75 278 THR A C 1
ATOM 2136 O O . THR A 1 278 ? -20.127 -9.874 -8.661 1.00 90.75 278 THR A O 1
ATOM 2139 N N . TYR A 1 279 ? -18.089 -9.098 -9.174 1.00 83.44 279 TYR A N 1
ATOM 2140 C CA . TYR A 1 279 ? -18.438 -8.139 -10.213 1.00 83.44 279 TYR A CA 1
ATOM 2141 C C . TYR A 1 279 ? -17.273 -8.086 -11.219 1.00 83.44 279 TYR A C 1
ATOM 2143 O O . TYR A 1 279 ? -16.326 -8.853 -11.056 1.00 83.44 279 TYR A O 1
ATOM 2151 N N . GLU A 1 280 ? -17.368 -7.188 -12.208 1.00 73.31 280 GLU A N 1
ATOM 2152 C CA . GLU A 1 280 ? -16.526 -7.057 -13.424 1.00 73.31 280 GLU A CA 1
ATOM 2153 C C . GLU A 1 280 ? -17.046 -7.769 -14.681 1.00 73.31 280 GLU A C 1
ATOM 2155 O O . GLU A 1 280 ? -17.370 -8.978 -14.632 1.00 73.31 280 GLU A O 1
#

Sequence (280 aa):
MMKSLFAVIYLLAVGRVVLAQIPAICGSQAKGALCPGNQCCSQFGYCGTTKEFCLTSLRCQSRCINDGPPPKKPGDIPVIDESKLFRPPAGTFNSKKLIGYFSNWAQYPFVFMAENNSVVPHEFNDEELSLRMNKWIHRLNPSCTTAFSVGGWSMNDGPSKYTGGVDYTPFFSKMAETAATRSTFIQSCIKWARRLEFDGIDIDWEFIGDPTRGGKAADKANFSALVKEMRAAVQAEAASSGKKPLLITMAAPAGPQDFKNIDAKVISDNVDWINIMTYE

Organism: NCBI:txid117069

Foldseek 3Di:
DDDDDDDDDPPPPPPPPPPPPPFQFAAPRVVHHDDPPLFWQFPRRGTDNDQNRAECLRVIRESHFDPAHNADDPPPLPPPPCVPPDDDPPCPCVPPDPPDPPVQEDEAPAWEAGPLLATYRNYNCCLNVLLSVLVVVCVVPVSHAYEYEYDDDLLLAAQDPSVSGHGNLQNLQVLLVDPVSLVNHLVNRVVSCVSSVHQAYEYEDDFAQDVVSNHNLCSLVSVLVSLVVSLVVQVVVCVVVVHDRRAYEYEDEPDPVRNVSHPVVSNVVRGPYYRYPPDD

InterPro domains:
  IPR001002 Chitin-binding, type 1 [PF00187] (26-64)
  IPR001002 Chitin-binding, type 1 [PS50941] (23-66)
  IPR001002 Chitin-binding, type 1 [SM00270] (25-64)
  IPR001223 Glycoside hydrolase family 18, catalytic domain [PF00704] (108-279)
  IPR001223 Glycoside hydrolase family 18, catalytic domain [PS51910] (75-280)
  IPR001579 Glycosyl hydrolase family 18, active site [PS01095] (198-206)
  IPR011583 Chitinase II/V-like, catalytic domain [SM00636] (96-279)
  IPR017853 Glycoside hydrolase superfamily [SSF51445] (88-280)
  IPR018371 Chitin-binding, type 1, conserved site [PS00026] (35-54)
  IPR036861 Endochitinase-like superfamily [G3DSA:3.30.60.10] (24-66)
  IPR036861 Endochitinase-like superfamily [SSF57016] (25-70)
  IPR050314 Glycosyl hydrolase family 18 [PTHR11177] (95-279)

pLDDT: mean 84.32, std 17.08, range [35.38, 98.94]